Protein AF-0000000084990746 (afdb_homodimer)

Sequence (364 aa):
MSVDIAYVAIGELDKLLAQYEEKLKGIEDTWRAFVDSSQALKGSWDSDIAKAKIRLEQIQAVVAELAREVEVLTAKRELGLISEEDYRKLVEDARSKMAELEERAKALGDRIAQIDARIKYVWARSLTREKLSKVDLVALEKRVEDAYAAGAIDQDAYAKLKSEIAVMKAVWEVLNILEPSPMSVDIAYVAIGELDKLLAQYEEKLKGIEDTWRAFVDSSQALKGSWDSDIAKAKIRLEQIQAVVAELAREVEVLTAKRELGLISEEDYRKLVEDARSKMAELEERAKALGDRIAQIDARIKYVWARSLTREKLSKVDLVALEKRVEDAYAAGAIDQDAYAKLKSEIAVMKAVWEVLNILEPSP

pLDDT: mean 96.07, std 5.94, range [52.72, 98.88]

Nearest PDB structures (foldseek):
  3zx6-assembly1_A  TM=4.385E-01  e=5.095E-01  Archaeoglobus fulgidus DSM 4304
  3ja6-assembly1_I  TM=3.733E-01  e=8.361E-01  Escherichia coli
  3g6b-assembly1_A  TM=4.064E-01  e=1.807E+00  Thermotoga maritima
  3g67-assembly1_B  TM=3.759E-01  e=1.299E+00  Thermotoga maritima
  3g6b-assembly1_B  TM=3.559E-01  e=1.229E+00  Thermotoga maritima

Radius of gyration: 33.42 Å; Cα contacts (8 Å, |Δi|>4): 283; chains: 2; bounding box: 36×122×63 Å

Organism: Thermoproteus tenax (strain ATCC 35583 / DSM 2078 / JCM 9277 / NBRC 100435 / Kra 1) (NCBI:txid768679)

Solvent-accessible surface area (backbone atoms only — not comparable to full-atom values): 19154 Å² total; per-residue (Å²): 129,55,70,60,56,30,54,52,30,48,53,54,42,49,52,53,51,51,52,49,53,53,53,47,49,54,44,50,52,40,44,49,51,33,27,55,52,26,50,52,48,43,56,52,43,71,64,44,49,59,55,49,50,50,33,48,47,48,34,50,49,42,38,53,49,40,53,49,48,42,52,51,48,52,53,32,42,77,70,66,72,43,52,72,69,56,44,52,53,54,43,52,51,40,51,53,51,34,53,53,50,50,52,48,46,51,53,51,51,51,49,51,53,51,51,51,53,53,44,49,45,48,32,61,70,39,65,42,66,79,62,52,71,74,49,60,63,70,62,51,52,50,50,52,52,50,33,43,76,70,62,75,42,53,71,66,57,46,53,51,52,51,50,52,50,52,44,52,51,35,48,48,52,37,47,45,70,73,52,61,77,132,128,54,71,60,58,30,53,51,30,48,52,53,42,51,50,53,51,52,52,50,51,52,54,46,49,56,45,50,51,41,44,51,51,36,27,53,51,26,49,52,50,44,56,53,43,70,63,44,50,59,56,48,50,50,33,48,47,49,35,51,48,42,38,53,50,40,53,49,50,42,52,50,48,52,52,32,42,76,70,66,74,43,54,73,68,57,44,52,53,53,42,52,53,40,50,52,49,34,54,53,49,50,52,49,45,49,53,52,50,50,50,50,52,51,52,50,53,53,44,51,46,46,31,63,70,38,65,44,66,79,62,53,72,74,47,61,64,71,60,51,51,51,50,52,52,50,33,42,75,70,62,74,41,54,73,67,58,46,55,52,51,52,50,53,49,50,45,53,52,36,48,48,52,36,48,46,69,72,53,62,76,132

Secondary structure (DSSP, 8-state):
--HHHHHHHHHHHHHHHHHHHHHHHHHHHHHHHHHHHHHHHHHHHHHHHHHHHHHHHHHHHHHHHHHHHHHHHHHHHHTT-S-HHHHHHHHHHHHHHHHHHHHHHHHHHHHHHHHHHHHHHHHHHH--HHHHTTS-HHHHHHHHHHHHHTTSS-HHHHHHHHHHHHHHHHHHHHHHHHS---/--HHHHHHHHHHHHHHHHHHHHHHHHHHHHHHHHHHHHHHHHHHHHHHHHHHHHHHHHHHHHHHHHHHHHHHHHHHHHTT-S-HHHHHHHHHHHHHHHHHHHHHHHHHHHHHHHHHHHHHHHHHHT--HHHHTTS-HHHHHHHHHHHHHTTSS-HHHHHHHHHHHHHHHHHHHHHHHHS---

Structure (mmCIF, N/CA/C/O backbone):
data_AF-0000000084990746-model_v1
#
loop_
_entity.id
_entity.type
_entity.pdbx_description
1 polymer 'Unc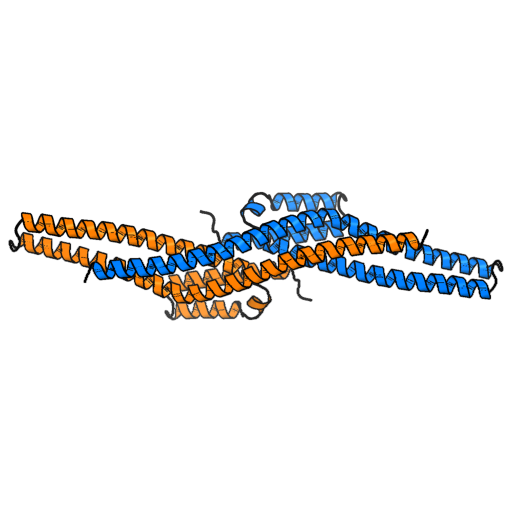haracterized protein'
#
loop_
_atom_site.group_PDB
_atom_site.id
_atom_site.type_symbol
_atom_site.label_atom_id
_atom_site.label_alt_id
_atom_site.label_comp_id
_atom_site.label_asym_id
_atom_site.label_entity_id
_atom_site.label_seq_id
_atom_site.pdbx_PDB_ins_code
_atom_site.Cartn_x
_atom_site.Cartn_y
_atom_site.Cartn_z
_atom_site.occupancy
_atom_site.B_iso_or_equiv
_atom_site.auth_seq_id
_atom_site.auth_comp_id
_atom_site.auth_asym_id
_atom_site.auth_atom_id
_atom_site.pdbx_PDB_model_num
ATOM 1 N N . MET A 1 1 ? 5.512 45.969 14.531 1 57.72 1 MET A N 1
ATOM 2 C CA . MET A 1 1 ? 5.906 44.812 13.719 1 57.72 1 MET A CA 1
ATOM 3 C C . MET A 1 1 ? 4.832 44.469 12.688 1 57.72 1 MET A C 1
ATOM 5 O O . MET A 1 1 ? 3.652 44.375 13.023 1 57.72 1 MET A O 1
ATOM 9 N N . SER A 1 2 ? 5.125 44.656 11.391 1 79.62 2 SER A N 1
ATOM 10 C CA . SER A 1 2 ? 4.281 45.188 10.336 1 79.62 2 SER A CA 1
ATOM 11 C C . SER A 1 2 ? 3.414 44.094 9.711 1 79.62 2 SER A C 1
ATOM 13 O O . SER A 1 2 ? 3.785 42.906 9.711 1 79.62 2 SER A O 1
ATOM 15 N N . VAL A 1 3 ? 2.18 44.344 9.898 1 90.5 3 VAL A N 1
ATOM 16 C CA . VAL A 1 3 ? 1.161 43.594 9.172 1 90.5 3 VAL A CA 1
ATOM 17 C C . VAL A 1 3 ? 1.725 43.125 7.832 1 90.5 3 VAL A C 1
ATOM 19 O O . VAL A 1 3 ? 1.346 42.062 7.336 1 90.5 3 VAL A O 1
ATOM 22 N N . ASP A 1 4 ? 2.746 43.812 7.562 1 92.56 4 ASP A N 1
ATOM 23 C CA . ASP A 1 4 ? 3.408 43.438 6.312 1 92.56 4 ASP A CA 1
ATOM 24 C C . ASP A 1 4 ? 4.152 42.094 6.457 1 92.56 4 ASP A C 1
ATOM 26 O O . ASP A 1 4 ? 4.195 41.312 5.523 1 92.56 4 ASP A O 1
ATOM 30 N N . ILE A 1 5 ? 4.688 41.906 7.605 1 93.38 5 ILE A N 1
ATOM 31 C CA . ILE A 1 5 ? 5.398 40.656 7.883 1 93.38 5 ILE A CA 1
ATOM 32 C C . ILE A 1 5 ? 4.43 39.469 7.805 1 93.38 5 ILE A C 1
ATOM 34 O O . ILE A 1 5 ? 4.762 38.406 7.262 1 93.38 5 ILE A O 1
ATOM 38 N N . ALA A 1 6 ? 3.234 39.594 8.289 1 96.44 6 ALA A N 1
ATOM 39 C CA . ALA A 1 6 ? 2.221 38.562 8.266 1 96.44 6 ALA A CA 1
ATOM 40 C C . ALA A 1 6 ? 1.802 38.219 6.84 1 96.44 6 ALA A C 1
ATOM 42 O O . ALA A 1 6 ? 1.67 37.062 6.477 1 96.44 6 ALA A O 1
ATOM 43 N N . TYR A 1 7 ? 1.667 39.25 6.043 1 96.38 7 TYR A N 1
ATOM 44 C CA . TYR A 1 7 ? 1.226 39.031 4.672 1 96.38 7 TYR A CA 1
ATOM 45 C C . TYR A 1 7 ? 2.305 38.312 3.865 1 96.38 7 TYR A C 1
ATOM 47 O O . TYR A 1 7 ? 2 37.469 3.021 1 96.38 7 TYR A O 1
ATOM 55 N N . VAL A 1 8 ? 3.529 38.625 4.141 1 96.12 8 VAL A N 1
ATOM 56 C CA . VAL A 1 8 ? 4.637 37.938 3.488 1 96.12 8 VAL A CA 1
ATOM 57 C C . VAL A 1 8 ? 4.66 36.469 3.92 1 96.12 8 VAL A C 1
ATOM 59 O O . VAL A 1 8 ? 4.781 35.562 3.086 1 96.12 8 VAL A O 1
ATOM 62 N N . ALA A 1 9 ? 4.473 36.219 5.176 1 97.75 9 ALA A N 1
ATOM 63 C CA . ALA A 1 9 ? 4.449 34.844 5.711 1 97.75 9 ALA A CA 1
ATOM 64 C C . ALA A 1 9 ? 3.299 34.062 5.109 1 97.75 9 ALA A C 1
ATOM 66 O O . ALA A 1 9 ? 3.471 32.875 4.746 1 97.75 9 ALA A O 1
ATOM 67 N N . ILE A 1 10 ? 2.189 34.688 4.945 1 98 10 ILE A N 1
ATOM 68 C CA . ILE A 1 10 ? 1.019 34.062 4.363 1 98 10 ILE A CA 1
ATOM 69 C C . ILE A 1 10 ? 1.315 33.656 2.922 1 98 10 ILE A C 1
ATOM 71 O O . ILE A 1 10 ? 1.04 32.5 2.518 1 98 10 ILE A O 1
ATOM 75 N N . GLY A 1 11 ? 1.842 34.594 2.219 1 97.88 11 GLY A N 1
ATOM 76 C CA . GLY A 1 11 ? 2.162 34.312 0.829 1 97.88 11 GLY A CA 1
ATOM 77 C C . GLY A 1 11 ? 3.156 33.188 0.667 1 97.88 11 GLY A C 1
ATOM 78 O O . GLY A 1 11 ? 2.969 32.281 -0.173 1 97.88 11 GLY A O 1
ATOM 79 N N . GLU A 1 12 ? 4.188 33.156 1.455 1 97.94 12 GLU A N 1
ATOM 80 C CA . GLU A 1 12 ? 5.211 32.094 1.396 1 97.94 12 GLU A CA 1
ATOM 81 C C . GLU A 1 12 ? 4.645 30.75 1.804 1 97.94 12 GLU A C 1
ATOM 83 O O . GLU A 1 12 ? 4.941 29.734 1.17 1 97.94 12 GLU A O 1
ATOM 88 N N . LEU A 1 13 ? 3.857 30.781 2.826 1 98.5 13 LEU A N 1
ATOM 89 C CA . LEU A 1 13 ? 3.262 29.547 3.299 1 98.5 13 LEU A CA 1
ATOM 90 C C . LEU A 1 13 ? 2.268 29 2.281 1 98.5 13 LEU A C 1
ATOM 92 O O . LEU A 1 13 ? 2.262 27.797 1.998 1 98.5 13 LEU A O 1
ATOM 96 N N . ASP A 1 14 ? 1.473 29.891 1.732 1 98.12 14 ASP A N 1
ATOM 97 C CA . ASP A 1 14 ? 0.52 29.469 0.706 1 98.12 14 ASP A CA 1
ATOM 98 C C . ASP A 1 14 ? 1.232 28.828 -0.48 1 98.12 14 ASP A C 1
ATOM 100 O O . ASP A 1 14 ? 0.794 27.797 -0.988 1 98.12 14 ASP A O 1
ATOM 104 N N . LYS A 1 15 ? 2.27 29.453 -0.849 1 98.06 15 LYS A N 1
ATOM 105 C CA . LYS A 1 15 ? 3.031 28.938 -1.981 1 98.06 15 LYS A CA 1
ATOM 106 C C . LYS A 1 15 ? 3.629 27.562 -1.665 1 98.06 15 LYS A C 1
ATOM 108 O O . LYS A 1 15 ? 3.555 26.641 -2.482 1 98.06 15 LYS A O 1
ATOM 113 N N . LEU A 1 16 ? 4.172 27.438 -0.521 1 98.44 16 LEU A N 1
ATOM 114 C CA . LEU A 1 16 ? 4.762 26.188 -0.094 1 98.44 16 LEU A CA 1
ATOM 115 C C . LEU A 1 16 ? 3.713 25.078 -0.057 1 98.44 16 LEU A C 1
ATOM 117 O O . LEU A 1 16 ? 3.922 24 -0.611 1 98.44 16 LEU A O 1
ATOM 121 N N . LEU A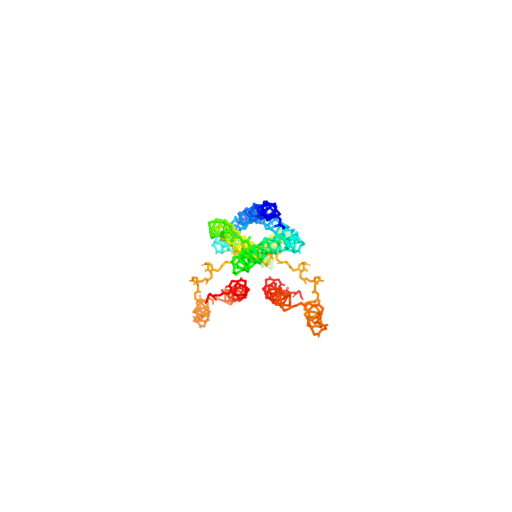 1 17 ? 2.582 25.344 0.536 1 98.81 17 LEU A N 1
ATOM 122 C CA . LEU A 1 17 ? 1.529 24.344 0.689 1 98.81 17 LEU A CA 1
ATOM 123 C C . LEU A 1 17 ? 0.927 23.984 -0.663 1 98.81 17 LEU A C 1
ATOM 125 O O . LEU A 1 17 ? 0.601 22.828 -0.908 1 98.81 17 LEU A O 1
ATOM 129 N N . ALA A 1 18 ? 0.814 25.031 -1.506 1 98.56 18 ALA A N 1
ATOM 130 C CA . ALA A 1 18 ? 0.282 24.781 -2.842 1 98.56 18 ALA A CA 1
ATOM 131 C C . ALA A 1 18 ? 1.181 23.812 -3.613 1 98.56 18 ALA A C 1
ATOM 133 O O . ALA A 1 18 ? 0.692 22.953 -4.355 1 98.56 18 ALA A O 1
ATOM 134 N N . GLN A 1 19 ? 2.455 23.922 -3.426 1 98.44 19 GLN A N 1
ATOM 135 C CA . GLN A 1 19 ? 3.414 23.031 -4.078 1 98.44 19 GLN A CA 1
ATOM 136 C C . GLN A 1 19 ? 3.246 21.594 -3.594 1 98.44 19 GLN A C 1
ATOM 138 O O . GLN A 1 19 ? 3.254 20.672 -4.398 1 98.44 19 GLN A O 1
ATOM 143 N N . TYR A 1 20 ? 3.061 21.438 -2.354 1 98.75 20 TYR A N 1
ATOM 144 C CA . TYR A 1 20 ? 2.889 20.094 -1.807 1 98.75 20 TYR A CA 1
ATOM 145 C C . TYR A 1 20 ? 1.543 19.516 -2.217 1 98.75 20 TYR A C 1
ATOM 147 O O . TYR A 1 20 ? 1.437 18.312 -2.486 1 98.75 20 TYR A O 1
ATOM 155 N N . GLU A 1 21 ? 0.526 20.328 -2.266 1 98.75 21 GLU A N 1
ATOM 156 C CA . GLU A 1 21 ? -0.783 19.859 -2.705 1 98.75 21 GLU A CA 1
ATOM 157 C C . GLU A 1 21 ? -0.737 19.375 -4.152 1 98.75 21 GLU A C 1
ATOM 159 O O . GLU A 1 21 ? -1.365 18.359 -4.496 1 98.75 21 GLU A O 1
ATOM 164 N N . GLU A 1 22 ? 0.039 20.078 -4.93 1 98.5 22 GLU A N 1
ATOM 165 C CA . GLU A 1 22 ? 0.175 19.688 -6.328 1 98.5 22 GLU A CA 1
ATOM 166 C C . GLU A 1 22 ? 0.913 18.359 -6.457 1 98.5 22 GLU A C 1
ATOM 168 O O . GLU A 1 22 ? 0.475 17.469 -7.191 1 98.5 22 GLU A O 1
ATOM 173 N N . LYS A 1 23 ? 1.998 18.203 -5.77 1 98.56 23 LYS A N 1
ATOM 174 C CA . LYS A 1 23 ? 2.748 16.953 -5.785 1 98.56 23 LYS A CA 1
ATOM 175 C C . LYS A 1 23 ? 1.906 15.797 -5.246 1 98.56 23 LYS A C 1
ATOM 177 O O . LYS A 1 23 ? 1.899 14.703 -5.82 1 98.56 23 LYS A O 1
ATOM 182 N N . LEU A 1 24 ? 1.153 16.062 -4.148 1 98.75 24 LEU A N 1
ATOM 183 C CA . LEU A 1 24 ? 0.286 15.07 -3.537 1 98.75 24 LEU A CA 1
ATOM 184 C C . LEU A 1 24 ? -0.793 14.609 -4.516 1 98.75 24 LEU A C 1
ATOM 186 O O . LEU A 1 24 ? -1.119 13.422 -4.578 1 98.75 24 LEU A O 1
ATOM 190 N N . LYS A 1 25 ? -1.294 15.609 -5.184 1 98.56 25 LYS A N 1
ATOM 191 C CA . LYS A 1 25 ? -2.316 15.273 -6.168 1 98.56 25 LYS A CA 1
ATOM 192 C C . LYS A 1 25 ? -1.789 14.258 -7.18 1 98.56 25 LYS A C 1
ATOM 194 O O . LYS A 1 25 ? -2.461 13.266 -7.484 1 98.56 25 LYS A O 1
ATOM 199 N N . GLY A 1 26 ? -0.581 14.477 -7.703 1 98.62 26 GLY A N 1
ATOM 200 C CA . GLY A 1 26 ? 0.027 13.539 -8.633 1 98.62 26 GLY A CA 1
ATOM 201 C C . GLY A 1 26 ? 0.256 12.164 -8.039 1 98.62 26 GLY A C 1
ATOM 202 O O . GLY A 1 26 ? -0.026 11.148 -8.68 1 98.62 26 GLY A O 1
ATOM 203 N N . ILE A 1 27 ? 0.699 12.125 -6.84 1 98.88 27 ILE A N 1
ATOM 204 C CA . ILE A 1 27 ? 0.979 10.867 -6.152 1 98.88 27 ILE A CA 1
ATOM 205 C C . ILE A 1 27 ? -0.328 10.125 -5.895 1 98.88 27 ILE A C 1
ATOM 207 O O . ILE A 1 27 ? -0.407 8.906 -6.098 1 98.88 27 ILE A O 1
ATOM 211 N N . GLU A 1 28 ? -1.335 10.836 -5.484 1 98.75 28 GLU A N 1
ATOM 212 C CA . GLU A 1 28 ? -2.633 10.234 -5.188 1 98.75 28 GLU A CA 1
ATOM 213 C C . GLU A 1 28 ? -3.312 9.734 -6.457 1 98.75 28 GLU A C 1
ATOM 215 O O . GLU A 1 28 ? -4.031 8.734 -6.426 1 98.75 28 GLU A O 1
ATOM 220 N N . ASP A 1 29 ? -3.078 10.453 -7.582 1 98.62 29 ASP A N 1
ATOM 221 C CA . ASP A 1 29 ? -3.57 9.961 -8.867 1 98.62 29 ASP A CA 1
ATOM 222 C C . ASP A 1 29 ? -2.896 8.641 -9.242 1 98.62 29 ASP A C 1
ATOM 224 O O . ASP A 1 29 ? -3.557 7.711 -9.703 1 98.62 29 ASP A O 1
ATOM 228 N N . THR A 1 30 ? -1.604 8.57 -9.055 1 98.81 30 THR A N 1
ATOM 229 C CA . THR A 1 30 ? -0.858 7.34 -9.297 1 98.81 30 THR A CA 1
ATOM 230 C C . THR A 1 30 ? -1.347 6.219 -8.383 1 98.81 30 THR A C 1
ATOM 232 O O . THR A 1 30 ? -1.517 5.078 -8.828 1 98.81 30 THR A O 1
ATOM 235 N N . TRP A 1 31 ? -1.611 6.59 -7.141 1 98.75 31 TRP A N 1
ATOM 236 C CA . TRP A 1 31 ? -2.139 5.648 -6.164 1 98.75 31 TRP A CA 1
ATOM 237 C C . TRP A 1 31 ? -3.488 5.098 -6.609 1 98.75 31 TRP A C 1
ATOM 239 O O . TRP A 1 31 ? -3.705 3.883 -6.598 1 98.75 31 TRP A O 1
ATOM 249 N N . ARG A 1 32 ? -4.328 5.984 -7.094 1 98.5 32 ARG A N 1
ATOM 250 C CA . ARG A 1 32 ? -5.656 5.566 -7.531 1 98.5 32 ARG A CA 1
ATOM 251 C C . ARG A 1 32 ? -5.566 4.625 -8.727 1 98.5 32 ARG A C 1
ATOM 253 O O . ARG A 1 32 ? -6.266 3.609 -8.773 1 98.5 32 ARG A O 1
ATOM 260 N N . ALA A 1 33 ? -4.695 4.945 -9.57 1 98.69 33 ALA A N 1
ATOM 261 C CA . ALA A 1 33 ? -4.496 4.09 -10.734 1 98.69 33 ALA A CA 1
ATOM 262 C C . ALA A 1 33 ? -3.979 2.713 -10.328 1 98.69 33 ALA A C 1
ATOM 264 O O . ALA A 1 33 ? -4.43 1.693 -10.852 1 98.69 33 ALA A O 1
ATOM 265 N N . PHE A 1 34 ? -3.016 2.672 -9.445 1 98.88 34 PHE A N 1
ATOM 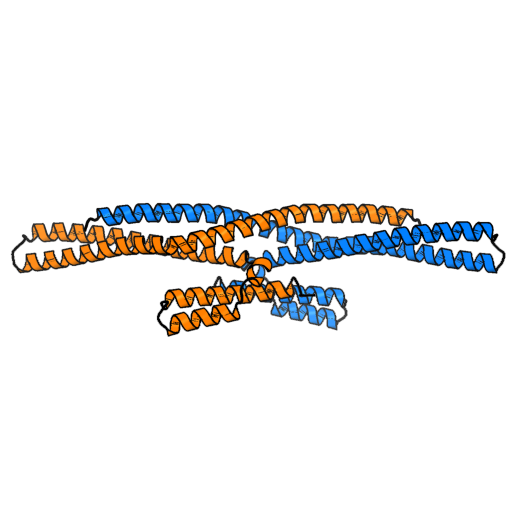266 C CA . PHE A 1 34 ? -2.469 1.422 -8.93 1 98.88 34 PHE A CA 1
ATOM 267 C C . PHE A 1 34 ? -3.562 0.578 -8.289 1 98.88 34 PHE A C 1
ATOM 269 O O . PHE A 1 34 ? -3.682 -0.615 -8.57 1 98.88 34 PHE A O 1
ATOM 276 N N . VAL A 1 35 ? -4.352 1.237 -7.41 1 98.75 35 VAL A N 1
ATOM 277 C CA . VAL A 1 35 ? -5.406 0.544 -6.676 1 98.75 35 VAL A CA 1
ATOM 278 C C . VAL A 1 35 ? -6.402 -0.065 -7.656 1 98.75 35 VAL A C 1
ATOM 280 O O . VAL A 1 35 ? -6.699 -1.261 -7.586 1 98.75 35 VAL A O 1
ATOM 283 N N . ASP A 1 36 ? -6.859 0.731 -8.609 1 98.31 36 ASP A N 1
ATOM 284 C CA . ASP A 1 36 ? -7.879 0.286 -9.555 1 98.31 36 ASP A CA 1
ATOM 285 C C . ASP A 1 36 ? -7.367 -0.87 -10.414 1 98.31 36 ASP A C 1
ATOM 287 O O . ASP A 1 36 ? -8.055 -1.878 -10.578 1 98.31 36 ASP A O 1
ATOM 291 N N . SER A 1 37 ? -6.129 -0.715 -10.906 1 98.81 37 SER A N 1
ATOM 292 C CA . SER A 1 37 ? -5.562 -1.734 -11.781 1 98.81 37 SER A CA 1
ATOM 293 C C . SER A 1 37 ? -5.281 -3.025 -11.023 1 98.81 37 SER A C 1
ATOM 295 O O . SER A 1 37 ? -5.5 -4.121 -11.547 1 98.81 37 SER A O 1
ATOM 297 N N . SER A 1 38 ? -4.816 -2.918 -9.805 1 98.81 38 SER A N 1
ATOM 298 C CA . SER A 1 38 ? -4.484 -4.09 -9 1 98.81 38 SER A CA 1
ATOM 299 C C . SER A 1 38 ? -5.738 -4.879 -8.633 1 98.81 38 SER A C 1
ATOM 301 O O . SER A 1 38 ? -5.75 -6.109 -8.719 1 98.81 38 SER A O 1
ATOM 303 N N . GLN A 1 39 ? -6.758 -4.109 -8.297 1 98 39 GLN A N 1
ATOM 304 C CA . GLN A 1 39 ? -8.008 -4.766 -7.93 1 98 39 GLN A CA 1
ATOM 305 C C . GLN A 1 39 ? -8.641 -5.461 -9.133 1 98 39 GLN A C 1
ATOM 307 O O . GLN A 1 39 ? -9.125 -6.586 -9.023 1 98 39 GLN A O 1
ATOM 312 N N . ALA A 1 40 ? -8.594 -4.793 -10.242 1 98.06 40 ALA A N 1
ATOM 313 C CA . ALA A 1 40 ? -9.125 -5.391 -11.461 1 98.06 40 ALA A CA 1
ATOM 314 C C . ALA A 1 40 ? -8.344 -6.641 -11.852 1 98.06 40 ALA A C 1
ATOM 316 O O . ALA A 1 40 ? -8.93 -7.652 -12.234 1 98.06 40 ALA A O 1
ATOM 317 N N . LEU A 1 41 ? -6.984 -6.555 -11.734 1 98.69 41 LEU A N 1
ATOM 318 C CA . LEU A 1 41 ? -6.133 -7.684 -12.086 1 98.69 41 LEU A CA 1
ATOM 319 C C . LEU A 1 41 ? -6.43 -8.883 -11.188 1 98.69 41 LEU A C 1
ATOM 321 O O . LEU A 1 41 ? -6.523 -10.016 -11.672 1 98.69 41 LEU A O 1
ATOM 325 N N . LYS A 1 42 ? -6.566 -8.641 -9.898 1 98.38 42 LYS A N 1
ATOM 326 C CA . LYS A 1 42 ? -6.867 -9.711 -8.961 1 98.38 42 LYS A CA 1
ATOM 327 C C . LYS A 1 42 ? -8.195 -10.383 -9.297 1 98.38 42 LYS A C 1
ATOM 329 O O . LYS A 1 42 ? -8.312 -11.602 -9.242 1 98.38 42 LYS A O 1
ATOM 334 N N . GLY A 1 43 ? -9.172 -9.578 -9.609 1 97.12 43 GLY A N 1
ATOM 335 C CA . GLY A 1 43 ? -10.461 -10.125 -10 1 97.12 43 GLY A CA 1
ATOM 336 C C . GLY A 1 43 ? -10.383 -11.023 -11.227 1 97.12 43 GLY A C 1
ATOM 337 O O . GLY A 1 43 ? -10.938 -12.125 -11.234 1 97.12 43 GLY A O 1
ATOM 338 N N . SER A 1 44 ? -9.68 -10.586 -12.25 1 98.25 44 SER A N 1
ATOM 339 C CA . SER A 1 44 ? -9.5 -11.383 -13.461 1 98.25 44 SER A CA 1
ATOM 340 C C . SER A 1 44 ? -8.719 -12.656 -13.172 1 98.25 44 SER A C 1
ATOM 342 O O . SER A 1 44 ? -9.062 -13.727 -13.688 1 98.25 44 SER A O 1
ATOM 344 N N . TRP A 1 45 ? -7.707 -12.539 -12.367 1 98.31 45 TRP A N 1
ATOM 345 C CA . TRP A 1 45 ? -6.852 -13.688 -12.062 1 98.31 45 TRP A CA 1
ATOM 346 C C . TRP A 1 45 ? -7.617 -14.75 -11.281 1 98.31 45 TRP A C 1
ATOM 348 O O . TRP A 1 45 ? -7.477 -15.945 -11.555 1 98.31 45 TRP A O 1
ATOM 358 N N . ASP A 1 46 ? -8.477 -14.328 -10.328 1 95.06 46 ASP A N 1
ATOM 359 C CA . ASP A 1 46 ? -9.258 -15.273 -9.539 1 95.06 46 ASP A CA 1
ATOM 360 C C . ASP A 1 46 ? -10.164 -16.109 -10.438 1 95.06 46 ASP A C 1
ATOM 362 O O . ASP A 1 46 ? -10.445 -17.281 -10.125 1 95.06 46 ASP A O 1
ATOM 366 N N . SER A 1 47 ? -10.516 -15.531 -11.562 1 94.62 47 SER A N 1
ATOM 367 C CA . SER A 1 47 ? -11.367 -16.25 -12.508 1 94.62 47 SER A CA 1
ATOM 368 C C . SER A 1 47 ? -10.539 -17.141 -13.43 1 94.62 47 SER A C 1
ATOM 370 O O . SER A 1 47 ? -10.945 -18.266 -13.75 1 94.62 47 SER A O 1
ATOM 372 N N . ASP A 1 48 ? -9.367 -16.703 -13.758 1 97.69 48 ASP A N 1
ATOM 373 C CA . ASP A 1 48 ? -8.609 -17.359 -14.828 1 97.69 48 ASP A CA 1
ATOM 374 C C . ASP A 1 48 ? -7.637 -18.391 -14.258 1 97.69 48 ASP A C 1
ATOM 376 O O . ASP A 1 48 ? -7.133 -19.234 -14.992 1 97.69 48 ASP A O 1
ATOM 380 N N . ILE A 1 49 ? -7.379 -18.297 -12.938 1 96.5 49 ILE A N 1
ATOM 381 C CA . ILE A 1 49 ? -6.355 -19.172 -12.391 1 96.5 49 ILE A CA 1
ATOM 382 C C . ILE A 1 49 ? -6.824 -20.625 -12.492 1 96.5 49 ILE A C 1
ATOM 384 O O . ILE A 1 49 ? -6.012 -21.531 -12.703 1 96.5 49 ILE A O 1
ATOM 388 N N . ALA A 1 50 ? -8.125 -20.859 -12.406 1 93.56 50 ALA A N 1
ATOM 389 C CA . ALA A 1 50 ? -8.656 -22.219 -12.57 1 93.56 50 ALA A CA 1
ATOM 390 C C . ALA A 1 50 ? -8.398 -22.734 -13.984 1 93.56 50 ALA A C 1
ATOM 392 O O . ALA A 1 50 ? -8.016 -23.891 -14.172 1 93.56 50 ALA A O 1
ATOM 393 N N . LYS A 1 51 ? -8.609 -21.844 -14.945 1 96.56 51 LYS A N 1
ATOM 394 C CA . LYS A 1 51 ? -8.336 -22.203 -16.328 1 96.56 51 LYS A CA 1
ATOM 395 C C . LYS A 1 51 ? -6.859 -22.547 -16.531 1 96.56 51 LYS A C 1
ATOM 397 O O . LYS A 1 51 ? -6.523 -23.5 -17.219 1 96.56 51 LYS A O 1
ATOM 402 N N . ALA A 1 52 ? -6.023 -21.766 -15.969 1 98.25 52 ALA A N 1
ATOM 403 C CA . ALA A 1 52 ? -4.586 -22.016 -16.062 1 98.25 52 ALA A CA 1
ATOM 404 C C . ALA A 1 52 ? -4.223 -23.375 -15.477 1 98.25 52 ALA A C 1
ATOM 406 O O . ALA A 1 52 ? -3.463 -24.125 -16.078 1 98.25 52 ALA A O 1
ATOM 407 N N . LYS A 1 53 ? -4.848 -23.688 -14.375 1 96.56 53 LYS A N 1
ATOM 408 C CA . LYS A 1 53 ? -4.555 -24.953 -13.711 1 96.56 53 LYS A CA 1
ATOM 409 C C . LYS A 1 53 ? -5.059 -26.125 -14.531 1 96.56 53 LYS A C 1
ATOM 411 O O . LYS A 1 53 ? -4.41 -27.172 -14.586 1 96.56 53 LYS A O 1
ATOM 416 N N . ILE A 1 54 ? -6.172 -25.953 -15.18 1 97.19 54 ILE A N 1
ATOM 417 C CA . ILE A 1 54 ? -6.738 -26.984 -16.031 1 97.19 54 ILE A CA 1
ATOM 418 C C . ILE A 1 54 ? -5.801 -27.266 -17.203 1 97.19 54 ILE A C 1
ATOM 420 O O . ILE A 1 54 ? -5.547 -28.422 -17.547 1 97.19 54 ILE A O 1
ATOM 424 N N . ARG A 1 55 ? -5.285 -26.219 -17.797 1 98.06 55 ARG A N 1
ATOM 425 C CA . ARG A 1 55 ? -4.348 -26.406 -18.891 1 98.06 55 ARG A CA 1
ATOM 426 C C . ARG A 1 55 ? -3.088 -27.125 -18.438 1 98.06 55 ARG A C 1
ATOM 428 O O . ARG A 1 55 ? -2.561 -27.984 -19.141 1 98.06 55 ARG A O 1
ATOM 435 N N . LEU A 1 56 ? -2.635 -26.781 -17.281 1 98.19 56 LEU A N 1
ATOM 436 C CA . LEU A 1 56 ? -1.465 -27.453 -16.734 1 98.19 56 LEU A CA 1
ATOM 437 C C . LEU A 1 56 ? -1.749 -28.938 -16.516 1 98.19 56 LEU A C 1
ATOM 439 O O . LEU A 1 56 ? -0.925 -29.781 -16.844 1 98.19 56 LEU A O 1
ATOM 443 N N . GLU A 1 57 ? -2.914 -29.234 -16.016 1 97.19 57 GLU A N 1
ATOM 444 C CA . GLU A 1 57 ? -3.318 -30.609 -15.773 1 97.19 57 GLU A CA 1
ATOM 445 C C . GLU A 1 57 ? -3.43 -31.391 -17.078 1 97.19 57 GLU A C 1
ATOM 447 O O . GLU A 1 57 ? -3.123 -32.594 -17.125 1 97.19 57 GLU A O 1
ATOM 452 N N . GLN A 1 58 ? -3.883 -30.734 -18.125 1 97.88 58 GLN A N 1
ATOM 453 C CA . GLN A 1 58 ? -3.971 -31.375 -19.438 1 97.88 58 GLN A CA 1
ATOM 454 C C . GLN A 1 58 ? -2.594 -31.812 -19.922 1 97.88 58 GLN A C 1
ATOM 456 O O . GLN A 1 58 ? -2.441 -32.906 -20.484 1 97.88 58 GLN A O 1
ATOM 461 N N . ILE A 1 59 ? -1.617 -30.953 -19.672 1 98.31 59 ILE A N 1
ATOM 462 C CA . ILE A 1 59 ? -0.255 -31.297 -20.078 1 98.31 59 ILE A CA 1
ATOM 463 C C . ILE A 1 59 ? 0.232 -32.5 -19.297 1 98.31 59 ILE A C 1
ATOM 465 O O . ILE A 1 59 ? 0.771 -33.438 -19.875 1 98.31 59 ILE A O 1
ATOM 469 N N . GLN A 1 60 ? -0.042 -32.5 -18.047 1 97.81 60 GLN A N 1
ATOM 470 C CA . GLN A 1 60 ? 0.387 -33.594 -17.172 1 97.81 60 GLN A CA 1
ATOM 471 C C . GLN A 1 60 ? -0.328 -34.906 -17.531 1 97.81 60 GLN A C 1
ATOM 473 O O . GLN A 1 60 ? 0.248 -36 -17.406 1 97.81 60 GLN A O 1
ATOM 478 N N . ALA A 1 61 ? -1.572 -34.75 -17.938 1 97.81 61 ALA A N 1
ATOM 479 C CA . ALA A 1 61 ? -2.346 -35.938 -18.328 1 97.81 61 ALA A CA 1
ATOM 480 C C . ALA A 1 61 ? -1.735 -36.594 -19.562 1 97.81 61 ALA A C 1
ATOM 482 O O . ALA A 1 61 ? -1.746 -37.844 -19.672 1 97.81 61 ALA A O 1
ATOM 483 N N . VAL A 1 62 ? -1.244 -35.812 -20.469 1 97.94 62 VAL A N 1
ATOM 484 C CA . VAL A 1 62 ? -0.603 -36.375 -21.641 1 97.94 62 VAL A CA 1
ATOM 485 C C . VAL A 1 62 ? 0.671 -37.094 -21.25 1 97.94 62 VAL A C 1
ATOM 487 O O . VAL A 1 62 ? 0.973 -38.156 -21.781 1 97.94 62 VAL A O 1
ATOM 490 N N . VAL A 1 63 ? 1.404 -36.5 -20.312 1 98.06 63 VAL A N 1
ATOM 491 C CA . VAL A 1 63 ? 2.596 -37.156 -19.797 1 98.06 63 VAL A CA 1
ATOM 492 C C . VAL A 1 63 ? 2.215 -38.531 -19.219 1 98.06 63 VAL A C 1
ATOM 494 O O . VAL A 1 63 ? 2.865 -39.531 -19.5 1 98.06 63 VAL A O 1
ATOM 497 N N . ALA A 1 64 ? 1.155 -38.562 -18.453 1 97.5 64 ALA A N 1
ATOM 498 C CA . ALA A 1 64 ? 0.688 -39.812 -17.844 1 97.5 64 ALA A CA 1
ATOM 499 C C . ALA A 1 64 ? 0.269 -40.812 -18.922 1 97.5 64 ALA A C 1
ATOM 501 O O . ALA A 1 64 ? 0.504 -42 -18.766 1 97.5 64 ALA A O 1
ATOM 502 N N . GLU A 1 65 ? -0.384 -40.344 -19.984 1 97.19 65 GLU A N 1
ATOM 503 C CA . GLU A 1 65 ? -0.787 -41.219 -21.078 1 97.19 65 GLU A CA 1
ATOM 504 C C . GLU A 1 65 ? 0.427 -41.812 -21.781 1 97.19 65 GLU A C 1
ATOM 506 O O . GLU A 1 65 ? 0.421 -43 -22.125 1 97.19 65 GLU A O 1
ATOM 511 N N . LEU A 1 66 ? 1.419 -41 -21.984 1 97.5 66 LEU A N 1
ATOM 512 C CA . LEU A 1 66 ? 2.646 -41.469 -22.609 1 97.5 66 LEU A CA 1
ATOM 513 C C . LEU A 1 66 ? 3.32 -42.531 -21.734 1 97.5 66 LEU A C 1
ATOM 515 O O . LEU A 1 66 ? 3.869 -43.5 -22.234 1 97.5 66 LEU A O 1
ATOM 519 N N . ALA A 1 67 ? 3.291 -42.312 -20.422 1 97.5 67 ALA A N 1
ATOM 520 C CA . ALA A 1 67 ? 3.834 -43.312 -19.5 1 97.5 67 ALA A CA 1
ATOM 521 C C . ALA A 1 67 ? 3.092 -44.625 -19.609 1 97.5 67 ALA A C 1
ATOM 523 O O . ALA A 1 67 ? 3.711 -45.688 -19.578 1 97.5 67 ALA A O 1
ATOM 524 N N . ARG A 1 68 ? 1.817 -44.562 -19.812 1 97.94 68 ARG A N 1
ATOM 525 C CA . ARG A 1 68 ? 1.017 -45.781 -19.984 1 97.94 68 ARG A CA 1
ATOM 526 C C . ARG A 1 68 ? 1.356 -46.469 -21.312 1 97.94 68 ARG A C 1
ATOM 528 O O . ARG A 1 68 ? 1.383 -47.688 -21.391 1 97.94 68 ARG A O 1
ATOM 535 N N . GLU A 1 69 ? 1.552 -45.625 -22.297 1 96.19 69 GLU A N 1
ATOM 536 C CA . GLU A 1 69 ? 1.954 -46.156 -23.578 1 96.19 69 GLU A CA 1
ATOM 537 C C . GLU A 1 69 ? 3.256 -46.938 -23.469 1 96.19 69 GLU A C 1
ATOM 539 O O . GLU A 1 69 ? 3.4 -48 -24.078 1 96.19 69 GLU A O 1
ATOM 544 N N . VAL A 1 70 ? 4.184 -46.406 -22.672 1 97.25 70 VAL A N 1
ATOM 545 C CA . VAL A 1 70 ? 5.457 -47.094 -22.469 1 97.25 70 VAL A CA 1
ATOM 546 C C . VAL A 1 70 ? 5.215 -48.438 -21.797 1 97.25 70 VAL A C 1
ATOM 548 O O . VAL A 1 70 ? 5.836 -49.438 -22.156 1 97.25 70 VAL A O 1
ATOM 551 N N . GLU A 1 71 ? 4.316 -48.5 -20.859 1 97.62 71 GLU A N 1
ATOM 552 C CA . GLU A 1 71 ? 3.965 -49.75 -20.188 1 97.62 71 GLU A CA 1
ATOM 553 C C . GLU A 1 71 ? 3.373 -50.75 -21.172 1 97.62 71 GLU A C 1
ATOM 555 O O . GLU A 1 71 ? 3.715 -51.938 -21.141 1 97.62 71 GLU A O 1
ATOM 560 N N . VAL A 1 72 ? 2.52 -50.281 -22.016 1 97.44 72 VAL A N 1
ATOM 561 C CA . VAL A 1 72 ? 1.872 -51.125 -23 1 97.44 72 VAL A CA 1
ATOM 562 C C . VAL A 1 72 ? 2.916 -51.688 -23.969 1 97.44 72 VAL A C 1
ATOM 564 O O . VAL A 1 72 ? 2.893 -52.875 -24.312 1 97.44 72 VAL A O 1
ATOM 567 N N . LEU A 1 73 ? 3.854 -50.781 -24.422 1 97.56 73 LEU A N 1
ATOM 568 C CA . LEU A 1 73 ? 4.922 -51.219 -25.328 1 97.56 73 LEU A CA 1
ATOM 569 C C . LEU A 1 73 ? 5.805 -52.25 -24.672 1 97.56 73 LEU A C 1
ATOM 571 O O . LEU A 1 73 ? 6.227 -53.219 -25.328 1 97.56 73 LEU A O 1
ATOM 575 N N . THR A 1 74 ? 6.105 -52.094 -23.406 1 97.56 74 THR A N 1
ATOM 576 C CA . THR A 1 74 ? 6.914 -53.031 -22.656 1 97.56 74 THR A CA 1
ATOM 577 C C . THR A 1 74 ? 6.227 -54.406 -22.594 1 97.56 74 THR A C 1
ATOM 579 O O . THR A 1 74 ? 6.863 -55.438 -22.828 1 97.56 74 THR A O 1
ATOM 582 N N . ALA A 1 75 ? 4.898 -54.375 -22.312 1 97.5 75 ALA A N 1
ATOM 583 C CA . ALA A 1 75 ? 4.125 -55.625 -22.266 1 97.5 75 ALA A CA 1
ATOM 584 C C . ALA A 1 75 ? 4.117 -56.312 -23.641 1 97.5 75 ALA A C 1
ATOM 586 O O . ALA A 1 75 ? 4.254 -57.531 -23.719 1 97.5 75 ALA A O 1
ATOM 587 N N . LYS A 1 76 ? 4.008 -55.562 -24.688 1 97.69 76 LYS A N 1
ATOM 588 C CA . LYS A 1 76 ? 3.986 -56.094 -26.047 1 97.69 76 LYS A CA 1
ATOM 589 C C . LYS A 1 76 ? 5.316 -56.75 -26.406 1 97.69 76 LYS A C 1
ATOM 591 O O . LYS A 1 76 ? 5.348 -57.781 -27.062 1 97.69 76 LYS A O 1
ATOM 596 N N . ARG A 1 77 ? 6.387 -56.094 -26 1 97.25 77 ARG A N 1
ATOM 597 C CA . ARG A 1 77 ? 7.711 -56.656 -26.219 1 97.25 77 ARG A CA 1
ATOM 598 C C . ARG A 1 77 ? 7.852 -58.031 -25.516 1 97.25 77 ARG A C 1
ATOM 600 O O . ARG A 1 77 ? 8.344 -58.969 -26.109 1 97.25 77 ARG A O 1
ATOM 607 N N . GLU A 1 78 ? 7.418 -58.094 -24.25 1 96.81 78 GLU A N 1
ATOM 608 C CA . GLU A 1 78 ? 7.512 -59.312 -23.453 1 96.81 78 GLU A CA 1
ATOM 609 C C . GLU A 1 78 ? 6.691 -60.469 -24.078 1 96.81 78 GLU A C 1
ATOM 611 O O . GLU A 1 78 ? 7.059 -61.625 -23.969 1 96.81 78 GLU A O 1
ATOM 616 N N . LEU A 1 79 ? 5.656 -60.062 -24.75 1 97.44 79 LEU A N 1
ATOM 617 C CA . LEU A 1 79 ? 4.77 -61.062 -25.359 1 97.44 79 LEU A CA 1
ATOM 618 C C . LEU A 1 79 ? 5.227 -61.406 -26.766 1 97.44 79 LEU A C 1
ATOM 620 O O . LEU A 1 79 ? 4.625 -62.25 -27.438 1 97.44 79 LEU A O 1
ATOM 624 N N . GLY A 1 80 ? 6.258 -60.75 -27.25 1 96.25 80 GLY A N 1
ATOM 625 C CA . GLY A 1 80 ? 6.789 -61 -28.594 1 96.25 80 GLY A CA 1
ATOM 626 C C . GLY A 1 80 ? 5.953 -60.406 -29.688 1 96.25 80 GLY A C 1
ATOM 627 O O . GLY A 1 80 ? 6.02 -60.812 -30.844 1 96.25 80 GLY A O 1
ATOM 628 N N . LEU A 1 81 ? 5.215 -59.375 -29.312 1 97.25 81 LEU A N 1
ATOM 629 C CA . LEU A 1 81 ? 4.277 -58.781 -30.25 1 97.25 81 LEU A CA 1
ATOM 630 C C . LEU A 1 81 ? 4.914 -57.594 -30.984 1 97.25 81 LEU A C 1
ATOM 632 O O . LEU A 1 81 ? 4.375 -57.094 -31.984 1 97.25 81 LEU A O 1
ATOM 636 N N . ILE A 1 82 ? 6.012 -57.125 -30.578 1 96.19 82 ILE A N 1
ATOM 637 C CA . ILE A 1 82 ? 6.77 -56.094 -31.25 1 96.19 82 ILE A CA 1
ATOM 638 C C . ILE A 1 82 ? 8.258 -56.438 -31.234 1 96.19 82 ILE A C 1
ATOM 640 O O . ILE A 1 82 ? 8.734 -57.125 -30.328 1 96.19 82 ILE A O 1
ATOM 644 N N . SER A 1 83 ? 8.953 -56.062 -32.312 1 96.94 83 SER A N 1
ATOM 645 C CA . SER A 1 83 ? 10.383 -56.312 -32.375 1 96.94 83 SER A CA 1
ATOM 646 C C . SER A 1 83 ? 11.141 -55.469 -31.359 1 96.94 83 SER A C 1
ATOM 648 O O . SER A 1 83 ? 10.648 -54.406 -30.938 1 96.94 83 SER A O 1
ATOM 650 N N . GLU A 1 84 ? 12.297 -55.969 -30.953 1 96.19 84 GLU A N 1
ATOM 651 C CA . GLU A 1 84 ? 13.164 -55.219 -30.047 1 96.19 84 GLU A CA 1
ATOM 652 C C . GLU A 1 84 ? 13.5 -53.844 -30.641 1 96.19 84 GLU A C 1
ATOM 654 O O . GLU A 1 84 ? 13.555 -52.844 -29.906 1 96.19 84 GLU A O 1
ATOM 659 N N . GLU A 1 85 ? 13.688 -53.812 -31.953 1 96.19 85 GLU A N 1
ATOM 660 C CA . GLU A 1 85 ? 14.039 -52.562 -32.625 1 96.19 85 GLU A CA 1
ATOM 661 C C . GLU A 1 85 ? 12.883 -51.562 -32.562 1 96.19 85 GLU A C 1
ATOM 663 O O . GLU A 1 85 ? 13.078 -50.375 -32.25 1 96.19 85 GLU A O 1
ATOM 668 N N . ASP A 1 86 ? 11.656 -52.031 -32.812 1 96.44 86 ASP A N 1
ATOM 669 C CA . ASP A 1 86 ? 10.477 -51.188 -32.75 1 96.44 86 ASP A CA 1
ATOM 670 C C . ASP A 1 86 ? 10.211 -50.688 -31.344 1 96.44 86 ASP A C 1
ATOM 672 O O . ASP A 1 86 ? 9.875 -49.531 -31.125 1 96.44 86 ASP A O 1
ATOM 676 N N . TYR A 1 87 ? 10.398 -51.562 -30.375 1 97 87 TYR A N 1
ATOM 677 C CA . TYR A 1 87 ? 10.227 -51.219 -28.969 1 97 87 TYR A CA 1
ATOM 678 C C . TYR A 1 87 ? 11.172 -50.094 -28.578 1 97 87 TYR A C 1
ATOM 680 O O . TYR A 1 87 ? 10.742 -49.062 -28.031 1 97 87 TYR A O 1
ATOM 688 N N . ARG A 1 88 ? 12.375 -50.25 -28.891 1 97.69 88 ARG A N 1
ATOM 689 C CA . ARG A 1 88 ? 13.375 -49.281 -28.516 1 97.69 88 ARG A CA 1
ATOM 690 C C . ARG A 1 88 ? 13.055 -47.906 -29.141 1 97.69 88 ARG A C 1
ATOM 692 O O . ARG A 1 88 ? 13.133 -46.875 -28.469 1 97.69 88 ARG A O 1
ATOM 699 N N . LYS A 1 89 ? 12.688 -47.906 -30.344 1 97.44 89 LYS A N 1
ATOM 700 C CA . LYS A 1 89 ? 12.391 -46.688 -31.047 1 97.44 89 LYS A CA 1
ATOM 701 C C . LYS A 1 89 ? 11.164 -45.969 -30.469 1 97.44 89 LYS A C 1
ATOM 703 O O . LYS A 1 89 ? 11.195 -44.781 -30.203 1 97.44 89 LYS A O 1
ATOM 708 N N . LEU A 1 90 ? 10.094 -46.719 -30.219 1 97.12 90 LEU A N 1
ATOM 709 C CA . LEU A 1 90 ? 8.828 -46.156 -29.75 1 97.12 90 LEU A CA 1
ATOM 710 C C . LEU A 1 90 ? 8.953 -45.688 -28.312 1 97.12 90 LEU A C 1
ATOM 712 O O . LEU A 1 90 ? 8.43 -44.625 -27.969 1 97.12 90 LEU A O 1
ATOM 716 N N . VAL A 1 91 ? 9.68 -46.406 -27.531 1 97.19 91 VAL A N 1
ATOM 717 C CA . VAL A 1 91 ? 9.859 -46.031 -26.125 1 97.19 91 VAL A CA 1
ATOM 718 C C . VAL A 1 91 ? 10.742 -44.781 -26.031 1 97.19 91 VAL A C 1
ATOM 720 O O . VAL A 1 91 ? 10.477 -43.875 -25.234 1 97.19 91 VAL A O 1
ATOM 723 N N . GLU A 1 92 ? 11.773 -44.75 -26.844 1 97.38 92 GLU A N 1
ATOM 724 C CA . GLU A 1 92 ? 12.641 -43.594 -26.844 1 97.38 92 GLU A CA 1
ATOM 725 C C . GLU A 1 92 ? 11.867 -42.344 -27.25 1 97.38 92 GLU A C 1
ATOM 727 O O . GLU A 1 92 ? 12.047 -41.25 -26.672 1 97.38 92 GLU A O 1
ATOM 732 N N . ASP A 1 93 ? 11 -42.5 -28.219 1 96.62 93 ASP A N 1
ATOM 733 C CA . ASP A 1 93 ? 10.18 -41.375 -28.672 1 96.62 93 ASP A CA 1
ATOM 734 C C . ASP A 1 93 ? 9.227 -40.906 -27.562 1 96.62 93 ASP A C 1
ATOM 736 O O . ASP A 1 93 ? 9.109 -39.719 -27.281 1 96.62 93 ASP A O 1
ATOM 740 N N . ALA A 1 94 ? 8.602 -41.875 -26.922 1 96.81 94 ALA A N 1
ATOM 741 C CA . ALA A 1 94 ? 7.652 -41.562 -25.859 1 96.81 94 ALA A CA 1
ATOM 742 C C . ALA A 1 94 ? 8.352 -40.906 -24.672 1 96.81 94 ALA A C 1
ATOM 744 O O . ALA A 1 94 ? 7.871 -39.906 -24.125 1 96.81 94 ALA A O 1
ATOM 745 N N . ARG A 1 95 ? 9.492 -41.375 -24.344 1 97.31 95 ARG A N 1
ATOM 746 C CA . ARG A 1 95 ? 10.242 -40.844 -23.203 1 97.31 95 ARG A CA 1
ATOM 747 C C . ARG A 1 95 ? 10.766 -39.438 -23.484 1 97.31 95 ARG A C 1
ATOM 749 O O . ARG A 1 95 ? 10.805 -38.594 -22.594 1 97.31 95 ARG A O 1
ATOM 756 N N . SER A 1 96 ? 11.18 -39.25 -24.703 1 97.62 96 SER A N 1
ATOM 757 C CA . SER A 1 96 ? 11.648 -37.938 -25.094 1 97.62 96 SER A CA 1
ATOM 758 C C . SER A 1 96 ? 10.523 -36.906 -24.984 1 97.62 96 SER A C 1
ATOM 760 O O . SER A 1 96 ? 10.719 -35.812 -24.453 1 97.62 96 SER A O 1
ATOM 762 N N . LYS A 1 97 ? 9.344 -37.25 -25.438 1 97.25 97 LYS A N 1
ATOM 763 C CA . LYS A 1 97 ? 8.188 -36.375 -25.359 1 97.25 97 LYS A CA 1
ATOM 764 C C . LYS A 1 97 ? 7.762 -36.125 -23.922 1 97.25 97 LYS A C 1
ATOM 766 O O . LYS A 1 97 ? 7.434 -35 -23.547 1 97.25 97 LYS A O 1
ATOM 771 N N . MET A 1 98 ? 7.812 -37.188 -23.125 1 98 98 MET A N 1
ATOM 772 C CA . MET A 1 98 ? 7.473 -37.062 -21.719 1 98 98 MET A CA 1
ATOM 773 C C . MET A 1 98 ? 8.398 -36.062 -21.016 1 98 98 MET A C 1
ATOM 775 O O . MET A 1 98 ? 7.934 -35.188 -20.281 1 98 98 MET A O 1
ATOM 779 N N . ALA A 1 99 ? 9.656 -36.188 -21.312 1 97.81 99 ALA A N 1
ATOM 780 C CA . ALA A 1 99 ? 10.648 -35.312 -20.672 1 97.81 99 ALA A CA 1
ATOM 781 C C . ALA A 1 99 ? 10.43 -33.844 -21.062 1 97.81 99 ALA A C 1
ATOM 783 O O . ALA A 1 99 ? 10.508 -32.969 -20.219 1 97.81 99 ALA A O 1
ATOM 784 N N . GLU A 1 100 ? 10.164 -33.688 -22.312 1 97.81 100 GLU A N 1
ATOM 785 C CA . GLU A 1 100 ? 9.914 -32.344 -22.812 1 97.81 100 GLU A CA 1
ATOM 786 C C . GLU A 1 100 ? 8.672 -31.734 -22.156 1 97.81 100 GLU A C 1
ATOM 788 O O . GLU A 1 100 ? 8.695 -30.594 -21.672 1 97.81 100 GLU A O 1
ATOM 793 N N . LEU A 1 101 ? 7.617 -32.5 -22.094 1 98.25 101 LEU A N 1
ATOM 794 C CA . LEU A 1 101 ? 6.352 -32.031 -21.562 1 98.25 101 LEU A CA 1
ATOM 795 C C . LEU A 1 101 ? 6.453 -31.797 -20.047 1 98.25 101 LEU A C 1
ATOM 797 O O . LEU A 1 101 ? 5.875 -30.844 -19.516 1 98.25 101 LEU A O 1
ATOM 801 N N . GLU A 1 102 ? 7.184 -32.625 -19.391 1 98.12 102 GLU A N 1
ATOM 802 C CA . GLU A 1 102 ? 7.391 -32.469 -17.953 1 98.12 102 GLU A CA 1
ATOM 803 C C . GLU A 1 102 ? 8.133 -31.172 -17.656 1 98.12 102 GLU A C 1
ATOM 805 O O . GLU A 1 102 ? 7.785 -30.453 -16.719 1 98.12 102 GLU A O 1
ATOM 810 N N . GLU A 1 103 ? 9.133 -30.969 -18.438 1 98.38 103 GLU A N 1
ATOM 811 C CA . GLU A 1 103 ? 9.906 -29.75 -18.266 1 98.38 103 GLU A CA 1
ATOM 812 C C . GLU A 1 103 ? 9.047 -28.516 -18.5 1 98.38 103 GLU A C 1
ATOM 814 O O . GLU A 1 103 ? 9.094 -27.547 -17.734 1 98.38 103 GLU A O 1
ATOM 819 N N . ARG A 1 104 ? 8.242 -28.578 -19.516 1 98.25 104 ARG A N 1
ATOM 820 C CA . ARG A 1 104 ? 7.371 -27.453 -19.844 1 98.25 104 ARG A CA 1
ATOM 821 C C . ARG A 1 104 ? 6.309 -27.25 -18.766 1 98.25 104 ARG A C 1
ATOM 823 O O . ARG A 1 104 ? 6.004 -26.125 -18.375 1 98.25 104 AR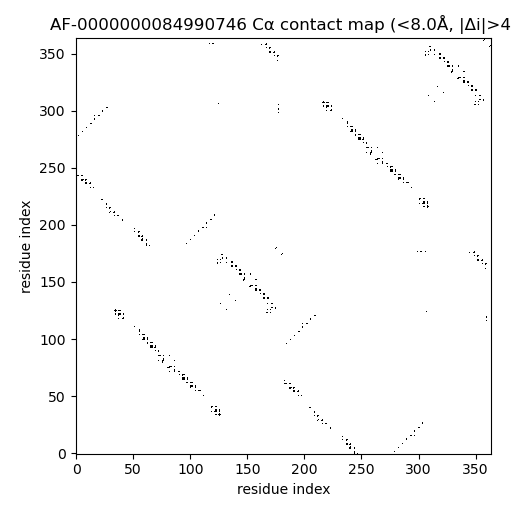G A O 1
ATOM 830 N N . ALA A 1 105 ? 5.758 -28.328 -18.312 1 98.38 105 ALA A N 1
ATOM 831 C CA . ALA A 1 105 ? 4.742 -28.266 -17.266 1 98.38 105 ALA A CA 1
ATOM 832 C C . ALA A 1 105 ? 5.305 -27.641 -15.984 1 98.38 105 ALA A C 1
ATOM 834 O O . ALA A 1 105 ? 4.656 -26.797 -15.359 1 98.38 105 ALA A O 1
ATOM 835 N N . LYS A 1 106 ? 6.48 -28.062 -15.656 1 98.5 106 LYS A N 1
ATOM 836 C CA . LYS A 1 106 ? 7.121 -27.516 -14.469 1 98.5 106 LYS A CA 1
ATOM 837 C C . LYS A 1 106 ? 7.359 -26.016 -14.609 1 98.5 106 LYS A C 1
ATOM 839 O O . LYS A 1 106 ? 7.055 -25.234 -13.695 1 98.5 106 LYS A O 1
ATOM 844 N N . ALA A 1 107 ? 7.887 -25.656 -15.766 1 98.5 107 ALA A N 1
ATOM 845 C CA . ALA A 1 107 ? 8.172 -24.234 -16.016 1 98.5 107 ALA A CA 1
ATOM 846 C C . ALA A 1 107 ? 6.895 -23.406 -15.953 1 98.5 107 ALA A C 1
ATOM 848 O O . ALA A 1 107 ? 6.879 -22.328 -15.359 1 98.5 107 ALA A O 1
ATOM 849 N N . LEU A 1 108 ? 5.852 -23.922 -16.547 1 98.69 108 LEU A N 1
ATOM 850 C CA . LEU A 1 108 ? 4.574 -23.203 -16.562 1 98.69 108 LEU A CA 1
ATOM 851 C C . LEU A 1 108 ? 3.957 -23.156 -15.172 1 98.69 108 LEU A C 1
ATOM 853 O O . LEU A 1 108 ? 3.359 -22.156 -14.789 1 98.69 108 LEU A O 1
ATOM 857 N N . GLY A 1 109 ? 4.102 -24.234 -14.445 1 98.5 109 GLY A N 1
ATOM 858 C CA . GLY A 1 109 ? 3.645 -24.234 -13.062 1 98.5 109 GLY A CA 1
ATOM 859 C C . GLY A 1 109 ? 4.332 -23.203 -12.203 1 98.5 109 GLY A C 1
ATOM 860 O O . GLY A 1 109 ? 3.678 -22.516 -11.414 1 98.5 109 GLY A O 1
ATOM 861 N N . ASP A 1 110 ? 5.621 -23.078 -12.383 1 98.19 110 ASP A N 1
ATOM 862 C CA . ASP A 1 110 ? 6.398 -22.062 -11.664 1 98.19 110 ASP A CA 1
ATOM 863 C C . ASP A 1 110 ? 5.949 -20.656 -12.039 1 98.19 110 ASP A C 1
ATOM 865 O O . ASP A 1 110 ? 5.859 -19.781 -11.18 1 98.19 110 ASP A O 1
ATOM 869 N N . ARG A 1 111 ? 5.684 -20.484 -13.297 1 98.25 111 ARG A N 1
ATOM 870 C CA . ARG A 1 111 ? 5.219 -19.188 -13.781 1 98.25 111 ARG A CA 1
ATOM 871 C C . ARG A 1 111 ? 3.869 -18.828 -13.18 1 98.25 111 ARG A C 1
ATOM 873 O O . ARG A 1 111 ? 3.645 -17.672 -12.789 1 98.25 111 ARG A O 1
ATOM 880 N N . ILE A 1 112 ? 3.039 -19.75 -13.07 1 98.5 112 ILE A N 1
ATOM 881 C CA . ILE A 1 112 ? 1.731 -19.547 -12.453 1 98.5 112 ILE A CA 1
ATOM 882 C C . ILE A 1 112 ? 1.908 -19.109 -11 1 98.5 112 ILE A C 1
ATOM 884 O O . ILE A 1 112 ? 1.29 -18.141 -10.547 1 98.5 112 ILE A O 1
ATOM 888 N N . ALA A 1 113 ? 2.799 -19.859 -10.297 1 96.69 113 ALA A N 1
ATOM 889 C CA . ALA A 1 113 ? 3.029 -19.562 -8.891 1 96.69 113 ALA A CA 1
ATOM 890 C C . ALA A 1 113 ? 3.598 -18.172 -8.695 1 96.69 113 ALA A C 1
ATOM 892 O O . ALA A 1 113 ? 3.203 -17.453 -7.773 1 96.69 113 ALA A O 1
ATOM 893 N N . GLN A 1 114 ? 4.492 -17.766 -9.578 1 97.62 114 GLN A N 1
ATOM 894 C CA . GLN A 1 114 ? 5.117 -16.453 -9.5 1 97.62 114 GLN A CA 1
ATOM 895 C C . GLN A 1 114 ? 4.098 -15.344 -9.766 1 97.62 114 GLN A C 1
ATOM 897 O O . GLN A 1 114 ? 4.062 -14.344 -9.047 1 97.62 114 GLN A O 1
ATOM 902 N N . ILE A 1 115 ? 3.32 -15.539 -10.773 1 98.44 115 ILE A N 1
ATOM 903 C CA . ILE A 1 115 ? 2.297 -14.562 -11.109 1 98.44 115 ILE A CA 1
ATOM 904 C C . ILE A 1 115 ? 1.294 -14.445 -9.969 1 98.44 115 ILE A C 1
ATOM 906 O O . ILE A 1 115 ? 0.929 -13.336 -9.562 1 98.44 115 ILE A O 1
ATOM 910 N N . ASP A 1 116 ? 0.939 -15.547 -9.43 1 97.06 116 ASP A N 1
ATOM 911 C CA . ASP A 1 116 ? -0.014 -15.562 -8.32 1 97.06 116 ASP A CA 1
ATOM 912 C C . ASP A 1 116 ? 0.522 -14.781 -7.125 1 97.06 116 ASP A C 1
ATOM 914 O O . ASP A 1 116 ? -0.194 -13.969 -6.535 1 97.06 116 ASP A O 1
ATOM 918 N N . ALA A 1 117 ? 1.751 -14.984 -6.77 1 96.38 117 ALA A N 1
ATOM 919 C CA . ALA A 1 117 ? 2.373 -14.305 -5.637 1 96.38 117 ALA A CA 1
ATOM 920 C C . ALA A 1 117 ? 2.457 -12.805 -5.879 1 96.38 117 ALA A C 1
ATOM 922 O O . ALA A 1 117 ? 2.186 -12.008 -4.977 1 96.38 117 ALA A O 1
ATOM 923 N N . ARG A 1 118 ? 2.795 -12.438 -7.086 1 97.94 118 ARG A N 1
ATOM 924 C CA . ARG A 1 118 ? 2.947 -11.023 -7.438 1 97.94 118 ARG A CA 1
ATOM 925 C C . ARG A 1 118 ? 1.598 -10.312 -7.449 1 97.94 118 ARG A C 1
ATOM 927 O O . ARG A 1 118 ? 1.489 -9.172 -7.008 1 97.94 118 ARG A O 1
ATOM 934 N N . ILE A 1 119 ? 0.585 -11.008 -7.91 1 98.5 119 ILE A N 1
ATOM 935 C CA . ILE A 1 119 ? -0.754 -10.43 -7.918 1 98.5 119 ILE A CA 1
ATOM 936 C C . ILE A 1 119 ? -1.265 -10.281 -6.484 1 98.5 119 ILE A C 1
ATOM 938 O O . ILE A 1 119 ? -1.877 -9.273 -6.137 1 98.5 119 ILE A O 1
ATOM 942 N N . LYS A 1 120 ? -0.98 -11.227 -5.676 1 97.62 120 LYS A N 1
ATOM 943 C CA . LYS A 1 120 ? -1.369 -11.133 -4.27 1 97.62 120 LYS A CA 1
ATOM 944 C C . LYS A 1 120 ? -0.714 -9.938 -3.594 1 97.62 120 LYS A C 1
ATOM 946 O O . LYS A 1 120 ? -1.354 -9.234 -2.805 1 97.62 120 LYS A O 1
ATOM 951 N N . TYR A 1 121 ? 0.518 -9.773 -3.914 1 98 121 TYR A N 1
ATOM 952 C CA . TYR A 1 121 ? 1.248 -8.656 -3.326 1 98 121 TYR A CA 1
ATOM 953 C C . TYR A 1 121 ? 0.603 -7.324 -3.699 1 98 121 TYR A C 1
ATOM 955 O O . TYR A 1 121 ? 0.287 -6.512 -2.824 1 98 121 TYR A O 1
ATOM 963 N N . VAL A 1 122 ? 0.381 -7.102 -5.027 1 98.5 122 VAL A N 1
ATOM 964 C CA . VAL A 1 122 ? -0.14 -5.809 -5.453 1 98.5 122 VAL A CA 1
ATOM 965 C C . VAL A 1 122 ? -1.584 -5.652 -4.98 1 98.5 122 VAL A C 1
ATOM 967 O O . VAL A 1 122 ? -2.021 -4.543 -4.66 1 98.5 122 VAL A O 1
ATOM 970 N N . TRP A 1 123 ? -2.287 -6.719 -4.918 1 98.5 123 TRP A N 1
ATOM 971 C CA . TRP A 1 123 ? -3.643 -6.691 -4.383 1 98.5 123 TRP A CA 1
ATOM 972 C C . TRP A 1 123 ? -3.643 -6.238 -2.924 1 98.5 123 TRP A C 1
ATOM 974 O O . TRP A 1 123 ? -4.363 -5.309 -2.557 1 98.5 123 TRP A O 1
ATOM 984 N N . ALA A 1 124 ? -2.822 -6.852 -2.133 1 98.19 124 ALA A N 1
ATOM 985 C CA . ALA A 1 124 ? -2.748 -6.527 -0.71 1 98.19 124 ALA A CA 1
ATOM 986 C C . ALA A 1 124 ? -2.4 -5.059 -0.5 1 98.19 124 ALA A C 1
ATOM 988 O O . ALA A 1 124 ? -3.008 -4.383 0.333 1 98.19 124 ALA A O 1
ATOM 989 N N . ARG A 1 125 ? -1.475 -4.637 -1.312 1 98.06 125 ARG A N 1
ATOM 990 C CA . ARG A 1 125 ? -1.009 -3.26 -1.188 1 98.06 125 ARG A CA 1
ATOM 991 C C . ARG A 1 125 ? -2.086 -2.275 -1.629 1 98.06 125 ARG A C 1
ATOM 993 O O . ARG A 1 125 ? -2.059 -1.104 -1.246 1 98.06 125 ARG A O 1
ATOM 1000 N N . SER A 1 126 ? -3.078 -2.748 -2.396 1 98.62 126 SER A N 1
ATOM 1001 C CA . SER A 1 126 ? -4.078 -1.854 -2.973 1 98.62 126 SER A CA 1
ATOM 1002 C C . SER A 1 126 ? -5.344 -1.815 -2.119 1 98.62 126 SER A C 1
ATOM 1004 O O . SER A 1 126 ? -6.297 -1.106 -2.445 1 98.62 126 SER A O 1
ATOM 1006 N N . LEU A 1 127 ? -5.379 -2.596 -1.047 1 98.19 127 LEU A N 1
ATOM 1007 C CA . LEU A 1 127 ? -6.57 -2.619 -0.208 1 98.19 127 LEU A CA 1
ATOM 1008 C C . LEU A 1 127 ? -6.758 -1.286 0.508 1 98.19 127 LEU A C 1
ATOM 1010 O O . LEU A 1 127 ? -5.809 -0.747 1.083 1 98.19 127 LEU A O 1
ATOM 1014 N N . THR A 1 128 ? -7.965 -0.763 0.424 1 97 128 THR A N 1
ATOM 1015 C CA . THR A 1 128 ? -8.289 0.519 1.041 1 97 128 THR A CA 1
ATOM 1016 C C . THR A 1 128 ? -9.367 0.352 2.102 1 97 128 THR A C 1
ATOM 1018 O O . THR A 1 128 ? -10.016 -0.694 2.174 1 97 128 THR A O 1
ATOM 1021 N N . ARG A 1 129 ? -9.508 1.348 2.877 1 95.38 129 ARG A N 1
ATOM 1022 C CA . ARG A 1 129 ? -10.562 1.331 3.887 1 95.38 129 ARG A CA 1
ATOM 1023 C C . ARG A 1 129 ? -11.93 1.174 3.242 1 95.38 129 ARG A C 1
ATOM 1025 O O . ARG A 1 129 ? -12.781 0.436 3.748 1 95.38 129 ARG A O 1
ATOM 1032 N N . GLU A 1 130 ? -12.148 1.895 2.205 1 93.31 130 GLU A N 1
ATOM 1033 C CA . GLU A 1 130 ? -13.422 1.825 1.492 1 93.31 130 GLU A CA 1
ATOM 1034 C C . GLU A 1 130 ? -13.742 0.392 1.08 1 93.31 130 GLU A C 1
ATOM 1036 O O . GLU A 1 130 ? -14.883 -0.058 1.225 1 93.31 130 GLU A O 1
ATOM 1041 N N . LYS A 1 131 ? -12.766 -0.301 0.641 1 94 131 LYS A N 1
ATOM 1042 C CA . LYS A 1 131 ? -12.969 -1.673 0.187 1 94 131 LYS A CA 1
ATOM 1043 C C . LYS A 1 131 ? -13.133 -2.625 1.369 1 94 131 LYS A C 1
ATOM 1045 O O . LYS A 1 131 ? -14.031 -3.473 1.371 1 94 131 LYS A O 1
ATOM 1050 N N . LEU A 1 132 ? -12.336 -2.473 2.391 1 96.25 132 LEU A N 1
ATOM 1051 C CA . LEU A 1 132 ? -12.312 -3.404 3.514 1 96.25 132 LEU A CA 1
ATOM 1052 C C . LEU A 1 132 ? -13.523 -3.186 4.422 1 96.25 132 LEU A C 1
ATOM 1054 O O . LEU A 1 132 ? -13.984 -4.121 5.082 1 96.25 132 LEU A O 1
ATOM 1058 N N . SER A 1 133 ? -14.016 -1.942 4.445 1 93.56 133 SER A N 1
ATOM 1059 C CA . SER A 1 133 ? -15.148 -1.631 5.312 1 93.56 133 SER A CA 1
ATOM 1060 C C . SER A 1 133 ? -16.406 -2.35 4.852 1 93.56 133 SER A C 1
ATOM 1062 O O . SER A 1 133 ? -17.359 -2.506 5.625 1 93.56 133 SER A O 1
ATOM 1064 N N . LYS A 1 134 ? -16.391 -2.812 3.588 1 93.06 134 LYS A N 1
ATOM 1065 C CA . LYS A 1 134 ? -17.547 -3.482 3.02 1 93.06 134 LYS A CA 1
ATOM 1066 C C . LYS A 1 134 ? -17.516 -4.98 3.307 1 93.06 134 LYS A C 1
ATOM 1068 O O . LYS A 1 134 ? -18.484 -5.695 3.008 1 93.06 134 LYS A O 1
ATOM 1073 N N . VAL A 1 135 ? -16.469 -5.395 3.873 1 93 135 VAL A N 1
ATOM 1074 C CA . VAL A 1 135 ? -16.297 -6.824 4.109 1 93 135 VAL A CA 1
ATOM 1075 C C . VAL A 1 135 ? -16.375 -7.117 5.605 1 93 135 VAL A C 1
ATOM 1077 O O . VAL A 1 135 ? -15.703 -6.477 6.41 1 93 135 VAL A O 1
ATOM 1080 N N . ASP A 1 136 ? -17.281 -7.906 6.004 1 94.94 136 ASP A N 1
ATOM 1081 C CA . ASP A 1 136 ? -17.281 -8.453 7.359 1 94.94 136 ASP A CA 1
ATOM 1082 C C . ASP A 1 136 ? -16.281 -9.586 7.492 1 94.94 136 ASP A C 1
ATOM 1084 O O . ASP A 1 136 ? -16.594 -10.75 7.219 1 94.94 136 ASP A O 1
ATOM 1088 N N . LEU A 1 137 ? -15.062 -9.266 7.941 1 94 137 LEU A N 1
ATOM 1089 C CA . LEU A 1 137 ? -13.938 -10.195 7.957 1 94 137 LEU A CA 1
ATOM 1090 C C . LEU A 1 137 ? -14.195 -11.336 8.93 1 94 137 LEU A C 1
ATOM 1092 O O . LEU A 1 137 ? -13.75 -12.469 8.703 1 94 137 LEU A O 1
ATOM 1096 N N . VAL A 1 138 ? -14.922 -11.094 10.023 1 93.38 138 VAL A N 1
ATOM 1097 C CA . VAL A 1 138 ? -15.242 -12.125 11.008 1 93.38 138 VAL A CA 1
ATOM 1098 C C . VAL A 1 138 ? -16.203 -13.141 10.391 1 93.38 138 VAL A C 1
ATOM 1100 O O . VAL A 1 138 ? -15.977 -14.352 10.492 1 93.38 138 VAL A O 1
ATOM 1103 N N . ALA A 1 139 ? -17.203 -12.656 9.734 1 96 139 ALA A N 1
ATOM 1104 C CA . ALA A 1 139 ? -18.172 -13.539 9.078 1 96 139 ALA A CA 1
ATOM 1105 C C . ALA A 1 139 ? -17.5 -14.328 7.953 1 96 139 ALA A C 1
ATOM 1107 O O . ALA A 1 139 ? -17.797 -15.516 7.762 1 96 139 ALA A O 1
ATOM 1108 N N . LEU A 1 140 ? -16.656 -13.648 7.152 1 95.81 140 LEU A N 1
ATOM 1109 C CA . LEU A 1 140 ? -15.961 -14.305 6.055 1 95.81 140 LEU A CA 1
ATOM 1110 C C . LEU A 1 140 ? -15.094 -15.453 6.566 1 95.81 140 LEU A C 1
ATOM 1112 O O . LEU A 1 140 ? -15.094 -16.531 5.984 1 95.81 140 LEU A O 1
ATOM 1116 N N . GLU A 1 141 ? -14.367 -15.219 7.637 1 96.19 141 GLU A N 1
ATOM 1117 C CA . GLU A 1 141 ? -13.523 -16.25 8.219 1 96.19 141 GLU A CA 1
ATOM 1118 C C . GLU A 1 141 ? -14.344 -17.453 8.648 1 96.19 141 GLU A C 1
ATOM 1120 O O . GLU A 1 141 ? -13.969 -18.609 8.383 1 96.19 141 GLU A O 1
ATOM 1125 N N . LYS A 1 142 ? -15.461 -17.203 9.258 1 97.12 142 LYS A N 1
ATOM 1126 C CA . LYS A 1 142 ? -16.359 -18.266 9.68 1 97.12 142 LYS A CA 1
ATOM 1127 C C . LYS A 1 142 ? -16.891 -19.047 8.484 1 97.12 142 LYS A C 1
ATOM 1129 O O . LYS A 1 142 ? -16.969 -20.281 8.516 1 97.12 142 LYS A O 1
ATOM 1134 N N . ARG A 1 143 ? -17.266 -18.344 7.449 1 97.38 143 ARG A N 1
ATOM 1135 C CA . ARG A 1 143 ? -17.766 -18.984 6.242 1 97.38 143 ARG A CA 1
ATOM 1136 C C . ARG A 1 143 ? -16.719 -19.891 5.625 1 97.38 143 ARG A C 1
ATOM 1138 O O . ARG A 1 143 ? -17.031 -21 5.16 1 97.38 143 ARG A O 1
ATOM 1145 N N . VAL A 1 144 ? -15.461 -19.453 5.641 1 97.62 144 VAL A N 1
ATOM 1146 C CA . VAL A 1 144 ? -14.367 -20.25 5.094 1 97.62 144 VAL A CA 1
ATOM 1147 C C . VAL A 1 144 ? -14.156 -21.5 5.949 1 97.62 144 VAL A C 1
ATOM 1149 O O . VAL A 1 144 ? -14 -22.594 5.422 1 97.62 144 VAL A O 1
ATOM 1152 N N . GLU A 1 145 ? -14.234 -21.359 7.262 1 97.75 145 GLU A N 1
ATOM 1153 C CA . GLU A 1 145 ? -14.094 -22.5 8.18 1 97.75 145 GLU A CA 1
ATOM 1154 C C . GLU A 1 145 ? -15.227 -23.5 7.988 1 97.75 145 GLU A C 1
ATOM 1156 O O . GLU A 1 145 ? -14.984 -24.703 7.93 1 97.75 145 GLU A O 1
ATOM 1161 N N . ASP A 1 146 ? -16.406 -23 7.867 1 98.06 146 ASP A N 1
ATOM 1162 C CA . ASP A 1 146 ? -17.562 -23.859 7.676 1 98.06 146 ASP A CA 1
ATOM 1163 C C . ASP A 1 146 ? -17.484 -24.594 6.344 1 98.06 146 ASP A C 1
ATOM 1165 O O . ASP A 1 146 ? -17.812 -25.781 6.266 1 98.06 146 ASP A O 1
ATOM 1169 N N . ALA A 1 147 ? -17.094 -23.859 5.32 1 97.56 147 ALA A N 1
ATOM 1170 C CA . ALA A 1 147 ? -16.984 -24.453 3.992 1 97.56 147 ALA A CA 1
ATOM 1171 C C . ALA A 1 147 ? -15.961 -25.594 3.982 1 97.56 147 ALA A C 1
ATOM 1173 O O . ALA A 1 147 ? -16.172 -26.625 3.352 1 97.56 147 ALA A O 1
ATOM 1174 N N . TYR A 1 148 ? -14.867 -25.391 4.723 1 97.56 148 TYR A N 1
ATOM 1175 C CA . TYR A 1 148 ? -13.836 -26.422 4.805 1 97.56 148 TYR A CA 1
ATOM 1176 C C . TYR A 1 148 ? -14.328 -27.609 5.609 1 97.56 148 TYR A C 1
ATOM 1178 O O . TYR A 1 148 ? -14.148 -28.766 5.199 1 97.56 148 TYR A O 1
ATOM 1186 N N . ALA A 1 149 ? -14.977 -27.406 6.719 1 97.56 149 ALA A N 1
ATOM 1187 C CA . ALA A 1 149 ? -15.516 -28.453 7.574 1 97.56 149 ALA A CA 1
ATOM 1188 C C . ALA A 1 149 ? -16.562 -29.281 6.836 1 97.56 149 ALA A C 1
ATOM 1190 O O . ALA A 1 149 ? -16.672 -30.5 7.055 1 97.56 149 ALA A O 1
ATOM 1191 N N . ALA A 1 150 ? -17.297 -28.656 5.914 1 97.69 150 ALA A N 1
ATOM 1192 C CA . ALA A 1 150 ? -18.344 -29.328 5.148 1 97.69 150 ALA A CA 1
ATOM 1193 C C . ALA A 1 150 ? -17.766 -30.047 3.932 1 97.69 150 ALA A C 1
ATOM 1195 O O . ALA A 1 150 ? -18.484 -30.734 3.213 1 97.69 150 ALA A O 1
ATOM 1196 N N . GLY A 1 151 ? -16.516 -29.766 3.701 1 96.44 151 GLY A N 1
ATOM 1197 C CA . GLY A 1 151 ? -15.875 -30.406 2.557 1 96.44 151 GLY A CA 1
ATOM 1198 C C . GLY A 1 151 ? -16.188 -29.703 1.244 1 96.44 151 GLY A C 1
ATOM 1199 O O . GLY A 1 151 ? -16 -30.281 0.171 1 96.44 151 GLY A O 1
ATOM 1200 N N . ALA A 1 152 ? -16.719 -28.484 1.351 1 96.75 152 ALA A N 1
ATOM 1201 C CA . ALA A 1 152 ? -17.109 -27.734 0.161 1 96.75 152 ALA A CA 1
ATOM 1202 C C . ALA A 1 152 ? -15.891 -27.156 -0.545 1 96.75 152 ALA A C 1
ATOM 1204 O O . ALA A 1 152 ? -15.961 -26.797 -1.726 1 96.75 152 ALA A O 1
ATOM 1205 N N . ILE A 1 153 ? -14.727 -26.875 0.139 1 95.62 153 ILE A N 1
ATOM 1206 C CA . ILE A 1 153 ? -13.469 -26.422 -0.447 1 95.62 153 ILE A CA 1
ATOM 1207 C C . ILE A 1 153 ? -12.328 -27.328 0.001 1 95.62 153 ILE A C 1
ATOM 1209 O O . ILE A 1 153 ? -12.406 -27.953 1.061 1 95.62 153 ILE A O 1
ATOM 1213 N N . ASP A 1 154 ? -11.383 -27.453 -0.826 1 94.12 154 ASP A N 1
ATOM 1214 C CA . ASP A 1 154 ? -10.258 -28.328 -0.486 1 94.12 154 ASP A CA 1
ATOM 1215 C C . ASP A 1 154 ? -9.211 -27.578 0.335 1 94.12 154 ASP A C 1
ATOM 1217 O O . ASP A 1 154 ? -9.406 -26.406 0.684 1 94.12 154 ASP A O 1
ATOM 1221 N N . GLN A 1 155 ? -8.195 -28.312 0.732 1 95.38 155 GLN A N 1
ATOM 1222 C CA . GLN A 1 155 ? -7.164 -27.781 1.612 1 95.38 155 GLN A CA 1
ATOM 1223 C C . GLN A 1 155 ? -6.449 -26.594 0.964 1 95.38 155 GLN A C 1
ATOM 1225 O O . GLN A 1 155 ? -6.105 -25.625 1.641 1 95.38 155 GLN A O 1
ATOM 1230 N N . ASP A 1 156 ? -6.211 -26.594 -0.326 1 91 156 ASP A N 1
ATOM 1231 C CA . ASP A 1 156 ? -5.508 -25.531 -1.032 1 91 156 ASP A CA 1
ATOM 1232 C C . ASP A 1 156 ? -6.34 -24.25 -1.055 1 91 156 ASP A C 1
ATOM 1234 O O . ASP A 1 156 ? -5.82 -23.156 -0.789 1 91 156 ASP A O 1
ATOM 1238 N N . ALA A 1 157 ? -7.598 -24.438 -1.412 1 92.88 157 ALA A N 1
ATOM 1239 C CA . ALA A 1 157 ? -8.5 -23.297 -1.417 1 92.88 157 ALA A CA 1
ATOM 1240 C C . ALA A 1 157 ? -8.625 -22.688 -0.022 1 92.88 157 ALA A C 1
ATOM 1242 O O . ALA A 1 157 ? -8.633 -21.469 0.13 1 92.88 157 ALA A O 1
ATOM 1243 N N . TYR A 1 158 ? -8.711 -23.562 1.001 1 96.62 158 TYR A N 1
ATOM 1244 C CA . TYR A 1 158 ? -8.805 -23.125 2.387 1 96.62 158 TYR A CA 1
ATOM 1245 C C . TYR A 1 158 ? -7.582 -22.297 2.777 1 96.62 158 TYR A C 1
ATOM 1247 O O . TYR A 1 158 ? -7.715 -21.203 3.326 1 96.62 158 TYR A O 1
ATOM 1255 N N . ALA A 1 159 ? -6.395 -22.797 2.512 1 94.75 159 ALA A N 1
ATOM 1256 C CA . ALA A 1 159 ? -5.145 -22.125 2.852 1 94.75 159 ALA A CA 1
ATOM 1257 C C . ALA A 1 159 ? -5.062 -20.75 2.174 1 94.75 159 ALA A C 1
ATOM 1259 O O . ALA A 1 159 ? -4.633 -19.781 2.789 1 94.75 159 ALA A O 1
ATOM 1260 N N . LYS A 1 160 ? -5.465 -20.688 0.922 1 93.25 160 LYS A N 1
ATOM 1261 C CA . LYS A 1 160 ? -5.441 -19.438 0.164 1 93.25 160 LYS A CA 1
ATOM 1262 C C . LYS A 1 160 ? -6.375 -18.406 0.779 1 93.25 160 LYS A C 1
ATOM 1264 O O . LYS A 1 160 ? -5.98 -17.25 0.999 1 93.25 160 LYS A O 1
ATOM 1269 N N . LEU A 1 161 ? -7.578 -18.828 1.057 1 95.88 161 LEU A N 1
ATOM 1270 C CA . LEU A 1 161 ? -8.578 -17.906 1.594 1 95.88 161 LEU A CA 1
ATOM 1271 C C . LEU A 1 161 ? -8.18 -17.422 2.986 1 95.88 161 LEU A C 1
ATOM 1273 O O . LEU A 1 161 ? -8.344 -16.25 3.311 1 95.88 161 LEU A O 1
ATOM 1277 N N . LYS A 1 162 ? -7.641 -18.344 3.781 1 95.94 162 LYS A N 1
ATOM 1278 C CA . LYS A 1 162 ? -7.188 -17.969 5.117 1 95.94 162 LYS A CA 1
ATOM 1279 C C . LYS A 1 162 ? -6.051 -16.969 5.047 1 95.94 162 LYS A C 1
ATOM 1281 O O . LYS A 1 162 ? -6.012 -16.016 5.832 1 95.94 162 LYS A O 1
ATOM 1286 N N . SER A 1 163 ? -5.195 -17.188 4.152 1 94.88 163 SER A N 1
ATOM 1287 C CA . SER A 1 163 ? -4.086 -16.266 3.957 1 94.88 163 SER A CA 1
ATOM 1288 C C . SER A 1 163 ? -4.582 -14.891 3.525 1 94.88 163 SER A C 1
ATOM 1290 O O . SER A 1 163 ? -4.094 -13.867 4.012 1 94.88 163 SER A O 1
ATOM 1292 N N . GLU A 1 164 ? -5.527 -14.844 2.605 1 96.25 164 GLU A N 1
ATOM 1293 C CA . GLU A 1 164 ? -6.07 -13.578 2.121 1 96.25 164 GLU A CA 1
ATOM 1294 C C . GLU A 1 164 ? -6.797 -12.828 3.236 1 96.25 164 GLU A C 1
ATOM 1296 O O . GLU A 1 164 ? -6.688 -11.609 3.338 1 96.25 164 GLU A O 1
ATOM 1301 N N . ILE A 1 165 ? -7.469 -13.602 4.059 1 97.56 165 ILE A N 1
ATOM 1302 C CA . ILE A 1 165 ? -8.164 -12.992 5.188 1 97.56 165 ILE A CA 1
ATOM 1303 C C . ILE A 1 165 ? -7.148 -12.406 6.164 1 97.56 165 ILE A C 1
ATOM 1305 O O . ILE A 1 165 ? -7.34 -11.305 6.684 1 97.56 165 ILE A O 1
ATOM 1309 N N . ALA A 1 166 ? -6.066 -13.156 6.406 1 96.5 166 ALA A N 1
ATOM 1310 C CA . ALA A 1 166 ? -5.008 -12.664 7.277 1 96.5 166 ALA A CA 1
ATOM 1311 C C . ALA A 1 166 ? -4.422 -11.359 6.746 1 96.5 166 ALA A C 1
ATOM 1313 O O . ALA A 1 166 ? -4.148 -10.43 7.516 1 96.5 166 ALA A O 1
ATOM 1314 N N . VAL A 1 167 ? -4.277 -11.281 5.469 1 97.06 167 VAL A N 1
ATOM 1315 C CA . VAL A 1 167 ? -3.76 -10.078 4.828 1 97.06 167 VAL A CA 1
ATOM 1316 C C . VAL A 1 167 ? -4.738 -8.922 5.031 1 97.06 167 VAL A C 1
ATOM 1318 O O . VAL A 1 167 ? -4.336 -7.82 5.414 1 97.06 167 VAL A O 1
ATOM 1321 N N . MET A 1 168 ? -5.996 -9.141 4.801 1 98 168 MET A N 1
ATOM 1322 C CA . MET A 1 168 ? -7.012 -8.102 4.941 1 98 168 MET A CA 1
ATOM 1323 C C . MET A 1 168 ? -7.059 -7.578 6.371 1 98 168 MET A C 1
ATOM 1325 O O . MET A 1 168 ? -7.172 -6.371 6.59 1 98 168 MET A O 1
ATOM 1329 N N . LYS A 1 169 ? -6.918 -8.484 7.305 1 97 169 LYS A N 1
ATOM 1330 C CA . LYS A 1 169 ? -6.93 -8.086 8.711 1 97 169 LYS A CA 1
ATOM 1331 C C . LYS A 1 169 ? -5.707 -7.234 9.047 1 97 169 LYS A C 1
ATOM 1333 O O . LYS A 1 169 ? -5.82 -6.223 9.742 1 97 169 LYS A O 1
ATOM 1338 N N . ALA A 1 170 ? -4.582 -7.688 8.57 1 96.81 170 ALA A N 1
ATOM 1339 C CA . ALA A 1 170 ? -3.35 -6.949 8.836 1 96.81 170 ALA A CA 1
ATOM 1340 C C . ALA A 1 170 ? -3.387 -5.566 8.195 1 96.81 170 ALA A C 1
ATOM 1342 O O . ALA A 1 170 ? -2.969 -4.582 8.812 1 96.81 170 ALA A O 1
ATOM 1343 N N . VAL A 1 171 ? -3.904 -5.465 6.98 1 97.5 171 VAL A N 1
ATOM 1344 C CA . VAL A 1 171 ? -4.004 -4.18 6.301 1 97.5 171 VAL A CA 1
ATOM 1345 C C . VAL A 1 171 ? -5.004 -3.283 7.031 1 97.5 171 VAL A C 1
ATOM 1347 O O . VAL A 1 171 ? -4.789 -2.076 7.16 1 97.5 171 VAL A O 1
ATOM 1350 N N . TRP A 1 172 ? -6.043 -3.863 7.508 1 96.06 172 TRP A N 1
ATOM 1351 C CA . TRP A 1 172 ? -7.035 -3.109 8.266 1 96.06 172 TRP A CA 1
ATOM 1352 C C . TRP A 1 172 ? -6.398 -2.463 9.492 1 96.06 172 TRP A C 1
ATOM 1354 O O . TRP A 1 172 ? -6.711 -1.318 9.836 1 96.06 172 TRP A O 1
ATOM 1364 N N . GLU A 1 173 ? -5.543 -3.176 10.125 1 94.62 173 GLU A N 1
ATOM 1365 C CA . GLU A 1 173 ? -4.848 -2.635 11.289 1 94.62 173 GLU A CA 1
ATOM 1366 C C . GLU A 1 173 ? -4.004 -1.42 10.914 1 94.62 173 GLU A C 1
ATOM 1368 O O . GLU A 1 173 ? -4.004 -0.415 11.625 1 94.62 173 GLU A O 1
ATOM 1373 N N . VAL A 1 174 ? -3.316 -1.527 9.859 1 96 174 VAL A N 1
ATOM 1374 C CA . VAL A 1 174 ? -2.514 -0.405 9.383 1 96 174 VAL A CA 1
ATOM 1375 C C . VAL A 1 174 ? -3.412 0.804 9.133 1 96 174 VAL A C 1
ATOM 1377 O O . VAL A 1 174 ? -3.105 1.914 9.57 1 96 174 VAL A O 1
ATOM 1380 N N . LEU A 1 175 ? -4.547 0.576 8.461 1 96.69 175 LEU A N 1
ATOM 1381 C CA . LEU A 1 175 ? -5.457 1.65 8.086 1 96.69 175 LEU A CA 1
ATOM 1382 C C . LEU A 1 175 ? -6.09 2.289 9.312 1 96.69 175 LEU A C 1
ATOM 1384 O O . LEU A 1 175 ? -6.363 3.49 9.328 1 96.69 175 LEU A O 1
ATOM 1388 N N . ASN A 1 176 ? -6.246 1.54 10.352 1 94.5 176 ASN A N 1
ATOM 1389 C CA . ASN A 1 176 ? -6.793 2.074 11.594 1 94.5 176 ASN A CA 1
ATOM 1390 C C . ASN A 1 176 ? -5.809 3.018 12.281 1 94.5 176 ASN A C 1
ATOM 1392 O O . ASN A 1 176 ? -6.215 3.967 12.953 1 94.5 176 ASN A O 1
ATOM 1396 N N . ILE A 1 177 ? -4.531 2.746 12.109 1 94.5 177 ILE A N 1
ATOM 1397 C CA . ILE A 1 177 ? -3.518 3.631 12.672 1 94.5 177 ILE A CA 1
ATOM 1398 C C . ILE A 1 177 ? -3.477 4.938 11.883 1 94.5 177 ILE A C 1
ATOM 1400 O O . ILE A 1 177 ? -3.375 6.02 12.469 1 94.5 177 ILE A O 1
ATOM 1404 N N . LEU A 1 178 ? -3.596 4.863 10.547 1 93.88 178 LEU A N 1
ATOM 1405 C CA . LEU A 1 178 ? -3.438 6 9.648 1 93.88 178 LEU A CA 1
ATOM 1406 C C . LEU A 1 178 ? -4.668 6.898 9.688 1 93.88 178 LEU A C 1
ATOM 1408 O O . LEU A 1 178 ? -4.559 8.117 9.531 1 93.88 178 LEU A O 1
ATOM 1412 N N . GLU A 1 179 ? -5.758 6.23 9.711 1 86.38 179 GLU A N 1
ATOM 1413 C CA . GLU A 1 179 ? -7.039 6.922 9.719 1 86.38 179 GLU A CA 1
ATOM 1414 C C . GLU A 1 179 ? -7.859 6.551 10.953 1 86.38 179 GLU A C 1
ATOM 1416 O O . GLU A 1 179 ? -8.852 5.832 10.852 1 86.38 179 GLU A O 1
ATOM 1421 N N . PRO A 1 180 ? -7.434 7.156 12.078 1 69.81 180 PRO A N 1
ATOM 1422 C CA . PRO A 1 180 ? -8.203 6.75 13.25 1 69.81 180 PRO A CA 1
ATOM 1423 C C . PRO A 1 180 ? -9.664 7.199 13.188 1 69.81 180 PRO A C 1
ATOM 1425 O O . PRO A 1 180 ? -9.969 8.242 12.609 1 69.81 180 PRO A O 1
ATOM 1428 N N . SER A 1 181 ? -10.609 6.234 13.305 1 58.38 181 SER A N 1
ATOM 1429 C CA . SER A 1 181 ? -12.031 6.555 13.32 1 58.38 181 SER A CA 1
ATOM 1430 C C . SER A 1 181 ? -12.32 7.711 14.273 1 58.38 181 SER A C 1
ATOM 1432 O O . SER A 1 181 ? -11.734 7.797 15.352 1 58.38 181 SER A O 1
ATOM 1434 N N . PRO A 1 182 ? -13.234 8.68 13.75 1 52.72 182 PRO A N 1
ATOM 1435 C CA . PRO A 1 182 ? -13.656 9.75 14.664 1 52.72 182 PRO A CA 1
ATOM 1436 C C . PRO A 1 182 ? -14.18 9.211 15.992 1 52.72 182 PRO A C 1
ATOM 1438 O O . PRO A 1 182 ? -14.656 8.078 16.062 1 52.72 182 PRO A O 1
ATOM 1441 N N . MET B 1 1 ? -4.016 -40.188 -27.094 1 57.94 1 MET B N 1
ATOM 1442 C CA . MET B 1 1 ? -4.375 -38.844 -26.75 1 57.94 1 MET B CA 1
ATOM 1443 C C . MET B 1 1 ? -3.203 -37.875 -26.969 1 57.94 1 MET B C 1
ATOM 1445 O O . MET B 1 1 ? -2.086 -38.156 -26.531 1 57.94 1 MET B O 1
ATOM 1449 N N . SER B 1 2 ? -3.309 -36.969 -27.938 1 79.62 2 SER B N 1
ATOM 1450 C CA . SER B 1 2 ? -2.289 -36.562 -28.891 1 79.62 2 SER B CA 1
ATOM 1451 C C . SER B 1 2 ? -1.423 -35.438 -28.328 1 79.62 2 SER B C 1
ATOM 1453 O O . SER B 1 2 ? -1.874 -34.656 -27.469 1 79.62 2 SER B O 1
ATOM 1455 N N . VAL B 1 3 ? -0.224 -35.812 -28.234 1 90.69 3 VAL B N 1
ATOM 1456 C CA . VAL B 1 3 ? 0.832 -34.844 -27.953 1 90.69 3 VAL B CA 1
ATOM 1457 C C . VAL B 1 3 ? 0.429 -33.469 -28.5 1 90.69 3 VAL B C 1
ATOM 1459 O O . VAL B 1 3 ? 0.803 -32.438 -27.938 1 90.69 3 VAL B O 1
ATOM 1462 N N . ASP B 1 4 ? -0.506 -33.625 -29.344 1 92.56 4 ASP B N 1
ATOM 1463 C CA . ASP B 1 4 ? -1.012 -32.375 -29.922 1 92.56 4 ASP B CA 1
ATOM 1464 C C . ASP B 1 4 ? -1.853 -31.594 -28.922 1 92.56 4 ASP B C 1
ATOM 1466 O O . ASP B 1 4 ? -1.815 -30.359 -28.891 1 92.56 4 ASP B O 1
ATOM 1470 N N . ILE B 1 5 ? -2.551 -32.312 -28.109 1 93.38 5 ILE B N 1
ATOM 1471 C CA . ILE B 1 5 ? -3.371 -31.688 -27.078 1 93.38 5 ILE B CA 1
ATOM 1472 C C . ILE B 1 5 ? -2.479 -30.938 -26.094 1 93.38 5 ILE B C 1
ATOM 1474 O O . ILE B 1 5 ? -2.805 -29.828 -25.672 1 93.38 5 ILE B O 1
ATOM 1478 N N . ALA B 1 6 ? -1.358 -31.484 -25.734 1 96.38 6 ALA B N 1
ATOM 1479 C CA . ALA B 1 6 ? -0.422 -30.859 -24.797 1 96.38 6 ALA B CA 1
ATOM 1480 C C . ALA B 1 6 ? 0.167 -29.578 -25.375 1 96.38 6 ALA B C 1
ATOM 1482 O O . ALA B 1 6 ? 0.269 -28.562 -24.688 1 96.38 6 ALA B O 1
ATOM 1483 N N . TYR B 1 7 ? 0.475 -29.625 -26.656 1 96.38 7 TYR B N 1
ATOM 1484 C CA . TYR B 1 7 ? 1.083 -28.453 -27.266 1 96.38 7 TYR B CA 1
ATOM 1485 C C . TYR B 1 7 ? 0.081 -27.312 -27.375 1 96.38 7 TYR B C 1
ATOM 1487 O O . TYR B 1 7 ? 0.443 -26.141 -27.203 1 96.38 7 TYR B O 1
ATOM 1495 N N . VAL B 1 8 ? -1.152 -27.641 -27.609 1 96.19 8 VAL B N 1
ATOM 1496 C CA . VAL B 1 8 ? -2.201 -26.625 -27.641 1 96.19 8 VAL B CA 1
ATOM 1497 C C . VAL B 1 8 ? -2.379 -26.031 -26.25 1 96.19 8 VAL B C 1
ATOM 1499 O O . VAL B 1 8 ? -2.441 -24.812 -26.094 1 96.19 8 VAL B O 1
ATOM 1502 N N . ALA B 1 9 ? -2.371 -26.844 -25.25 1 97.75 9 ALA B N 1
ATOM 1503 C CA . ALA B 1 9 ? -2.508 -26.391 -23.859 1 97.75 9 ALA B CA 1
ATOM 1504 C C . ALA B 1 9 ? -1.343 -25.484 -23.469 1 97.75 9 ALA B C 1
ATOM 1506 O O . ALA B 1 9 ? -1.54 -24.453 -22.812 1 97.75 9 ALA B O 1
ATOM 1507 N N . ILE B 1 10 ? -0.184 -25.844 -23.906 1 98.06 10 ILE B N 1
ATOM 1508 C CA . ILE B 1 10 ? 1.012 -25.062 -23.609 1 98.06 10 ILE B CA 1
ATOM 1509 C C . ILE B 1 10 ? 0.891 -23.688 -24.234 1 98.06 10 ILE B C 1
ATOM 1511 O O . ILE B 1 10 ? 1.145 -22.672 -23.578 1 98.06 10 ILE B O 1
ATOM 1515 N N . GLY B 1 11 ? 0.523 -23.703 -25.469 1 97.88 11 GLY B N 1
ATOM 1516 C CA . GLY B 1 11 ? 0.38 -22.438 -26.172 1 97.88 11 GLY B CA 1
ATOM 1517 C C . GLY B 1 11 ? -0.654 -21.531 -25.531 1 97.88 11 GLY B C 1
ATOM 1518 O O . GLY B 1 11 ? -0.409 -20.328 -25.359 1 97.88 11 GLY B O 1
ATOM 1519 N N . GLU B 1 12 ? -1.783 -22.047 -25.172 1 97.94 12 GLU B N 1
ATOM 1520 C CA . GLU B 1 12 ? -2.855 -21.281 -24.547 1 97.94 12 GLU B CA 1
ATOM 1521 C C . GLU B 1 12 ? -2.441 -20.766 -23.172 1 97.94 12 GLU B C 1
ATOM 1523 O O . GLU B 1 12 ? -2.707 -19.609 -22.828 1 97.94 12 GLU B O 1
ATOM 1528 N N . LEU B 1 13 ? -1.797 -21.625 -22.453 1 98.5 13 LEU B N 1
ATOM 1529 C CA . LEU B 1 13 ? -1.353 -21.234 -21.125 1 98.5 13 LEU B CA 1
ATOM 1530 C C . LEU B 1 13 ? -0.266 -20.172 -21.203 1 98.5 13 LEU B C 1
ATOM 1532 O O . LEU B 1 13 ? -0.298 -19.188 -20.453 1 98.5 13 LEU B O 1
ATOM 1536 N N . ASP B 1 14 ? 0.652 -20.359 -22.125 1 98.12 14 ASP B N 1
ATOM 1537 C CA . ASP B 1 14 ? 1.709 -19.375 -22.312 1 98.12 14 ASP B CA 1
ATOM 1538 C C . ASP B 1 14 ? 1.124 -18.016 -22.656 1 98.12 14 ASP B C 1
ATOM 1540 O O . ASP B 1 14 ? 1.561 -16.984 -22.125 1 98.12 14 ASP B O 1
ATOM 1544 N N . LYS B 1 15 ? 0.181 -18.047 -23.516 1 98.12 15 LYS B N 1
ATOM 1545 C CA . LYS B 1 15 ? -0.45 -16.797 -23.922 1 98.12 15 LYS B CA 1
ATOM 1546 C C . LYS B 1 15 ? -1.174 -16.141 -22.766 1 98.12 15 LYS B C 1
ATOM 1548 O O . LYS B 1 15 ? -1.05 -14.93 -22.547 1 98.12 15 LYS B O 1
ATOM 1553 N N . LEU B 1 16 ? -1.879 -16.906 -22.016 1 98.5 16 LEU B N 1
ATOM 1554 C CA . LEU B 1 16 ? -2.602 -16.391 -20.859 1 98.5 16 LEU B CA 1
ATOM 1555 C C . LEU B 1 16 ? -1.641 -15.781 -19.844 1 98.5 16 LEU B C 1
ATOM 1557 O O . LEU B 1 16 ? -1.843 -14.656 -19.391 1 98.5 16 LEU B O 1
ATOM 1561 N N . LEU B 1 17 ? -0.575 -16.5 -19.547 1 98.81 17 LEU B N 1
ATOM 1562 C CA . LEU B 1 17 ? 0.381 -16.047 -18.531 1 98.81 17 LEU B CA 1
ATOM 1563 C C . LEU B 1 17 ? 1.14 -14.812 -19.016 1 98.81 17 LEU B C 1
ATOM 1565 O O . LEU B 1 17 ? 1.42 -13.906 -18.234 1 98.81 17 LEU B O 1
ATOM 1569 N N . ALA B 1 18 ? 1.43 -14.828 -20.328 1 98.56 18 ALA B N 1
ATOM 1570 C CA . ALA B 1 18 ? 2.121 -13.672 -20.891 1 98.56 18 ALA B CA 1
ATOM 1571 C C . ALA B 1 18 ? 1.277 -12.414 -20.75 1 98.56 18 ALA B C 1
ATOM 1573 O O . ALA B 1 18 ? 1.808 -11.328 -20.5 1 98.56 18 ALA B O 1
ATOM 1574 N N . GLN B 1 19 ? -0.003 -12.547 -20.891 1 98.44 19 GLN B N 1
ATOM 1575 C CA . GLN B 1 19 ? -0.918 -11.422 -20.75 1 98.44 19 GLN B CA 1
ATOM 1576 C C . GLN B 1 19 ? -0.912 -10.883 -19.328 1 98.44 19 GLN B C 1
ATOM 1578 O O . GLN B 1 19 ? -0.871 -9.672 -19.109 1 98.44 19 GLN B O 1
ATOM 1583 N N . TYR B 1 20 ? -0.897 -11.742 -18.391 1 98.75 20 TYR B N 1
ATOM 1584 C CA . TYR B 1 20 ? -0.886 -11.32 -17 1 98.75 20 TYR B CA 1
ATOM 1585 C C . TYR B 1 20 ? 0.463 -10.719 -16.625 1 98.75 20 TYR B C 1
ATOM 1587 O O . TYR B 1 20 ? 0.528 -9.75 -15.859 1 98.75 20 TYR B O 1
ATOM 1595 N N . GLU B 1 21 ? 1.532 -11.273 -17.141 1 98.75 21 GLU B N 1
ATOM 1596 C CA . GLU B 1 21 ? 2.857 -10.719 -16.875 1 98.75 21 GLU B CA 1
ATOM 1597 C C . GLU B 1 21 ? 2.979 -9.297 -17.422 1 98.75 21 GLU B C 1
ATOM 1599 O O . GLU B 1 21 ? 3.584 -8.43 -16.781 1 98.75 21 GLU B O 1
ATOM 1604 N N . GLU B 1 22 ? 2.35 -9.094 -18.547 1 98.56 22 GLU B N 1
ATOM 1605 C CA . GLU B 1 22 ? 2.379 -7.762 -19.141 1 98.56 22 GLU B CA 1
ATOM 1606 C C . GLU B 1 22 ? 1.583 -6.766 -18.297 1 98.56 22 GLU B C 1
ATOM 1608 O O . GLU B 1 22 ? 2.059 -5.668 -18.016 1 98.56 22 GLU B O 1
ATOM 1613 N N . LYS B 1 23 ? 0.404 -7.121 -17.891 1 98.56 23 LYS B N 1
ATOM 1614 C CA . LYS B 1 23 ? -0.416 -6.266 -17.047 1 98.56 23 LYS B CA 1
ATOM 1615 C C . LYS B 1 23 ? 0.27 -5.996 -15.711 1 98.56 23 LYS B C 1
ATOM 1617 O O . LYS B 1 23 ? 0.284 -4.863 -15.227 1 98.56 23 LYS B O 1
ATOM 1622 N N . LEU B 1 24 ? 0.9 -7.066 -15.133 1 98.75 24 LEU B N 1
ATOM 1623 C CA . LEU B 1 24 ? 1.61 -6.957 -13.867 1 98.75 24 LEU B CA 1
ATOM 1624 C C . LEU B 1 24 ? 2.779 -5.98 -13.984 1 98.75 24 LEU B C 1
ATOM 1626 O O . LEU B 1 24 ? 3.031 -5.199 -13.062 1 98.75 24 LEU B O 1
ATOM 1630 N N . LYS B 1 25 ? 3.43 -6.133 -15.102 1 98.56 25 LYS B N 1
ATOM 1631 C CA . LYS B 1 25 ? 4.551 -5.219 -15.32 1 98.56 25 LYS B CA 1
ATOM 1632 C C . LYS B 1 25 ? 4.098 -3.766 -15.234 1 98.56 25 LYS B C 1
ATOM 1634 O O . LYS B 1 25 ? 4.738 -2.945 -14.578 1 98.56 25 LYS B O 1
ATOM 1639 N N . GLY B 1 26 ? 2.982 -3.434 -15.891 1 98.62 26 GLY B N 1
ATOM 1640 C CA . GLY B 1 26 ? 2.449 -2.082 -15.836 1 98.62 26 GLY B CA 1
ATOM 1641 C C . GLY B 1 26 ? 2.051 -1.654 -14.438 1 98.62 26 GLY B C 1
ATOM 1642 O O . GLY B 1 26 ? 2.348 -0.535 -14.016 1 98.62 26 GLY B O 1
ATOM 1643 N N . ILE B 1 27 ? 1.447 -2.516 -13.711 1 98.88 27 ILE B N 1
ATOM 1644 C CA . ILE B 1 27 ? 0.996 -2.23 -12.359 1 98.88 27 ILE B CA 1
ATOM 1645 C C . ILE B 1 27 ? 2.203 -2.037 -11.445 1 98.88 27 ILE B C 1
ATOM 1647 O O . ILE B 1 27 ? 2.23 -1.115 -10.625 1 98.88 27 ILE B O 1
ATOM 1651 N N . GLU B 1 28 ? 3.201 -2.875 -11.602 1 98.75 28 GLU B N 1
ATOM 1652 C CA . GLU B 1 28 ? 4.406 -2.805 -10.781 1 98.75 28 GLU B CA 1
ATOM 1653 C C . GLU B 1 28 ? 5.215 -1.55 -11.094 1 98.75 28 GLU B C 1
ATOM 1655 O O . GLU B 1 28 ? 5.852 -0.98 -10.203 1 98.75 28 GLU B O 1
ATOM 1660 N N . ASP B 1 29 ? 5.184 -1.12 -12.367 1 98.62 29 ASP B N 1
ATOM 1661 C CA . ASP B 1 29 ? 5.812 0.151 -12.719 1 98.62 29 ASP B CA 1
ATOM 1662 C C . ASP B 1 29 ? 5.109 1.318 -12.031 1 98.62 29 ASP B C 1
ATOM 1664 O O . ASP B 1 29 ? 5.766 2.227 -11.516 1 98.62 29 ASP B O 1
ATOM 1668 N N . THR B 1 30 ? 3.787 1.303 -12.031 1 98.81 30 THR B N 1
ATOM 1669 C CA . THR B 1 30 ? 3.002 2.318 -11.344 1 98.81 30 THR B CA 1
ATOM 1670 C C . THR B 1 30 ? 3.287 2.295 -9.844 1 98.81 30 THR B C 1
ATOM 1672 O O . THR B 1 30 ? 3.438 3.348 -9.219 1 98.81 30 THR B O 1
ATOM 1675 N N . TRP B 1 31 ? 3.428 1.084 -9.336 1 98.75 31 TRP B N 1
ATOM 1676 C CA . TRP B 1 31 ? 3.754 0.894 -7.926 1 98.75 31 TRP B CA 1
ATOM 1677 C C . TRP B 1 31 ? 5.113 1.503 -7.594 1 98.75 31 TRP B C 1
ATOM 1679 O O . TRP B 1 31 ? 5.246 2.252 -6.625 1 98.75 31 TRP B O 1
ATOM 1689 N N . ARG B 1 32 ? 6.066 1.264 -8.453 1 98.5 32 ARG B N 1
ATOM 1690 C CA . ARG B 1 32 ? 7.41 1.781 -8.227 1 98.5 32 ARG B CA 1
ATOM 1691 C C . ARG B 1 32 ? 7.422 3.307 -8.258 1 98.5 32 ARG B C 1
ATOM 1693 O O . ARG B 1 32 ? 8.055 3.945 -7.418 1 98.5 32 ARG B O 1
ATOM 1700 N N . ALA B 1 33 ? 6.688 3.809 -9.148 1 98.69 33 ALA B N 1
ATOM 1701 C CA . ALA B 1 33 ? 6.594 5.262 -9.25 1 98.69 33 ALA B CA 1
ATOM 1702 C C . ALA B 1 33 ? 5.938 5.855 -8.008 1 98.69 33 ALA B C 1
ATOM 1704 O O . ALA B 1 33 ? 6.387 6.879 -7.488 1 98.69 33 ALA B O 1
ATOM 1705 N N . PHE B 1 34 ? 4.855 5.25 -7.555 1 98.88 34 PHE B N 1
ATOM 1706 C CA . PHE B 1 34 ? 4.164 5.684 -6.348 1 98.88 34 PHE B CA 1
ATOM 1707 C C . PHE B 1 34 ? 5.102 5.652 -5.145 1 98.88 34 PHE B C 1
ATOM 1709 O O . PHE B 1 34 ? 5.188 6.621 -4.391 1 98.88 34 PHE B O 1
ATOM 1716 N N . VAL B 1 35 ? 5.824 4.508 -5.004 1 98.75 35 VAL B N 1
ATOM 1717 C CA . VAL B 1 35 ? 6.723 4.312 -3.871 1 98.75 35 VAL B CA 1
ATOM 1718 C C . VAL B 1 35 ? 7.805 5.391 -3.879 1 98.75 35 VAL B C 1
ATOM 1720 O O . VAL B 1 35 ? 8.016 6.082 -2.877 1 98.75 35 VAL B O 1
ATOM 1723 N N . ASP B 1 36 ? 8.422 5.609 -5.027 1 98.31 36 ASP B N 1
ATOM 1724 C CA . ASP B 1 36 ? 9.531 6.555 -5.141 1 98.31 36 ASP B CA 1
ATOM 1725 C C . ASP B 1 36 ? 9.07 7.98 -4.852 1 98.31 36 ASP B C 1
ATOM 1727 O O . ASP B 1 36 ? 9.711 8.703 -4.086 1 98.31 36 ASP B O 1
ATOM 1731 N N . SER B 1 37 ? 7.914 8.328 -5.434 1 98.75 37 SER B N 1
ATOM 1732 C CA . SER B 1 37 ? 7.41 9.688 -5.273 1 98.75 37 SER B CA 1
ATOM 1733 C C . SER B 1 37 ? 6.941 9.938 -3.846 1 98.75 37 SER B C 1
ATOM 1735 O O . SER B 1 37 ? 7.16 11.023 -3.297 1 98.75 37 SER B O 1
ATOM 1737 N N . SER B 1 38 ? 6.328 8.969 -3.236 1 98.81 38 SER B N 1
ATOM 1738 C CA . SER B 1 38 ? 5.816 9.117 -1.878 1 98.81 38 SER B CA 1
ATOM 1739 C C . SER B 1 38 ? 6.953 9.258 -0.872 1 98.81 38 SER B C 1
ATOM 1741 O O . SER B 1 38 ? 6.898 10.109 0.02 1 98.81 38 SER B O 1
ATOM 1743 N N . GLN B 1 39 ? 7.977 8.438 -1.115 1 98 39 GLN B N 1
ATOM 1744 C CA . GLN B 1 39 ? 9.125 8.492 -0.215 1 98 39 GLN B CA 1
ATOM 1745 C C . GLN B 1 39 ? 9.859 9.82 -0.349 1 98 39 GLN B C 1
ATOM 1747 O O . GLN B 1 39 ? 10.266 10.422 0.652 1 98 39 GLN B O 1
ATOM 1752 N N . ALA B 1 40 ? 10.008 10.266 -1.552 1 98.12 40 ALA B N 1
ATOM 1753 C CA . ALA B 1 40 ? 10.664 11.547 -1.783 1 98.12 40 ALA B CA 1
ATOM 1754 C C . ALA B 1 40 ? 9.859 12.695 -1.173 1 98.12 40 ALA B C 1
ATOM 1756 O O . ALA B 1 40 ? 10.43 13.602 -0.559 1 98.12 40 ALA B O 1
ATOM 1757 N N . LEU B 1 41 ? 8.5 12.633 -1.339 1 98.69 41 LEU B N 1
ATOM 1758 C CA . LEU B 1 41 ? 7.633 13.672 -0.806 1 98.69 41 LEU B CA 1
ATOM 1759 C C . LEU B 1 41 ? 7.727 13.734 0.715 1 98.69 41 LEU B C 1
ATOM 1761 O O . LEU B 1 41 ? 7.812 14.82 1.293 1 98.69 41 LEU B O 1
ATOM 1765 N N . LYS B 1 42 ? 7.707 12.57 1.333 1 98.38 42 LYS B N 1
ATOM 1766 C CA . LYS B 1 42 ? 7.809 12.516 2.789 1 98.38 42 LYS B CA 1
ATOM 1767 C C . LYS B 1 42 ? 9.125 13.117 3.271 1 98.38 42 LYS B C 1
ATOM 1769 O O . LYS B 1 42 ? 9.156 13.844 4.266 1 98.38 42 LYS B O 1
ATOM 1774 N N . GLY B 1 43 ? 10.195 12.781 2.59 1 97.12 43 GLY B N 1
ATOM 1775 C CA . GLY B 1 43 ? 11.484 13.359 2.943 1 97.12 43 GLY B CA 1
ATOM 1776 C C . GLY B 1 43 ? 11.508 14.867 2.857 1 97.12 43 GLY B C 1
ATOM 1777 O O . GLY B 1 43 ? 11.984 15.547 3.771 1 97.12 43 GLY B O 1
ATOM 1778 N N . SER B 1 44 ? 10.969 15.438 1.798 1 98.19 44 SER B N 1
ATOM 1779 C CA . SER B 1 44 ? 10.898 16.875 1.62 1 98.19 44 SER B CA 1
ATOM 1780 C C . SER B 1 44 ? 10 17.531 2.674 1 98.19 44 SER B C 1
ATOM 1782 O O . SER B 1 44 ? 10.336 18.578 3.221 1 98.19 44 SER B O 1
ATOM 1784 N N . TRP B 1 45 ? 8.914 16.891 2.955 1 98.31 45 TRP B N 1
ATOM 1785 C CA . TRP B 1 45 ? 7.945 17.422 3.904 1 98.31 45 TRP B CA 1
ATOM 1786 C C . TRP B 1 45 ? 8.523 17.469 5.312 1 98.31 45 TRP B C 1
ATOM 1788 O O . TRP B 1 45 ? 8.344 18.438 6.043 1 98.31 45 TRP B O 1
ATOM 1798 N N . ASP B 1 46 ? 9.273 16.406 5.703 1 95 46 ASP B N 1
ATOM 1799 C CA . ASP B 1 46 ? 9.875 16.359 7.031 1 95 46 ASP B CA 1
ATOM 1800 C C . ASP B 1 46 ? 10.836 17.516 7.246 1 95 46 ASP B C 1
ATOM 1802 O O . ASP B 1 46 ? 10.992 18.016 8.367 1 95 46 ASP B O 1
ATOM 1806 N N . SER B 1 47 ? 11.375 17.984 6.156 1 94.5 47 SER B N 1
ATOM 1807 C CA . SER B 1 47 ? 12.297 19.109 6.23 1 94.5 47 SER B CA 1
ATOM 1808 C C . SER B 1 47 ? 11.547 20.438 6.227 1 94.5 47 SER B C 1
ATOM 1810 O O . SER B 1 47 ? 11.922 21.375 6.941 1 94.5 47 SER B O 1
ATOM 1812 N N . ASP B 1 48 ? 10.469 20.5 5.523 1 97.62 48 ASP B N 1
ATOM 1813 C CA . ASP B 1 48 ? 9.828 21.781 5.254 1 97.62 48 ASP B CA 1
ATOM 1814 C C . ASP B 1 48 ? 8.719 22.062 6.266 1 97.62 48 ASP B C 1
ATOM 1816 O O . ASP B 1 48 ? 8.266 23.203 6.395 1 97.62 48 ASP B O 1
ATOM 1820 N N . ILE B 1 49 ? 8.289 21 6.98 1 96.44 49 ILE B N 1
ATOM 1821 C CA . ILE B 1 49 ? 7.141 21.203 7.859 1 96.44 49 ILE B CA 1
ATOM 1822 C C . ILE B 1 49 ? 7.52 22.172 8.977 1 96.44 49 ILE B C 1
ATOM 1824 O O . ILE B 1 49 ? 6.691 22.953 9.438 1 96.44 49 ILE B O 1
ATOM 1828 N N . ALA B 1 50 ? 8.781 22.172 9.391 1 93.44 50 ALA B N 1
ATOM 1829 C CA . ALA B 1 50 ? 9.242 23.125 10.398 1 93.44 50 ALA B CA 1
ATOM 1830 C C . ALA B 1 50 ? 9.148 24.562 9.875 1 93.44 50 ALA B C 1
ATOM 1832 O O . ALA B 1 50 ? 8.711 25.469 10.594 1 93.44 50 ALA B O 1
ATOM 1833 N N . LYS B 1 51 ? 9.555 24.719 8.625 1 96.44 51 LYS B N 1
ATOM 1834 C CA . LYS B 1 51 ? 9.445 26.031 7.996 1 96.44 51 LYS B CA 1
ATOM 1835 C C . LYS B 1 51 ? 7.996 26.5 7.922 1 96.44 51 LYS B C 1
ATOM 1837 O O . LYS B 1 51 ? 7.691 27.656 8.188 1 96.44 51 LYS B O 1
ATOM 1842 N N . ALA B 1 52 ? 7.141 25.609 7.562 1 98.19 52 ALA B N 1
ATOM 1843 C CA . ALA B 1 52 ? 5.719 25.938 7.492 1 98.19 52 ALA B CA 1
ATOM 1844 C C . ALA B 1 52 ? 5.188 26.375 8.859 1 98.19 52 ALA B C 1
ATOM 1846 O O . ALA B 1 52 ? 4.469 27.375 8.961 1 98.19 52 ALA B O 1
ATOM 1847 N N . LYS B 1 53 ? 5.645 25.688 9.867 1 96.5 53 LYS B N 1
ATOM 1848 C CA . LYS B 1 53 ? 5.184 26 11.219 1 96.5 53 LYS B CA 1
ATOM 1849 C C . LYS B 1 53 ? 5.715 27.359 11.688 1 96.5 53 LYS B C 1
ATOM 1851 O O . LYS B 1 53 ? 5.012 28.109 12.367 1 96.5 53 LYS B O 1
ATOM 1856 N N . ILE B 1 54 ? 6.922 27.672 11.297 1 97.12 54 ILE B N 1
ATOM 1857 C CA . ILE B 1 54 ? 7.531 28.953 11.641 1 97.12 54 ILE B CA 1
ATOM 1858 C C . ILE B 1 54 ? 6.746 30.078 10.992 1 97.12 54 ILE B C 1
ATOM 1860 O O . ILE B 1 54 ? 6.465 31.094 11.633 1 97.12 54 ILE B O 1
ATOM 1864 N N . ARG B 1 55 ? 6.371 29.922 9.758 1 98.06 55 ARG B N 1
ATOM 1865 C CA . ARG B 1 55 ? 5.582 30.938 9.078 1 98.06 55 ARG B CA 1
ATOM 1866 C C . ARG B 1 55 ? 4.227 31.125 9.742 1 98.06 55 ARG B C 1
ATOM 1868 O O . ARG B 1 55 ? 3.744 32.25 9.891 1 98.06 55 ARG B O 1
ATOM 1875 N N . LEU B 1 56 ? 3.654 30.047 10.141 1 98.12 56 LEU B N 1
ATOM 1876 C CA . LEU B 1 56 ? 2.379 30.125 10.844 1 98.12 56 LEU B CA 1
ATOM 1877 C C . LEU B 1 56 ? 2.531 30.875 12.156 1 98.12 56 LEU B C 1
ATOM 1879 O O . LEU B 1 56 ? 1.704 31.734 12.484 1 98.12 56 LEU B O 1
ATOM 1883 N N . GLU B 1 57 ? 3.596 30.609 12.836 1 97.12 57 GLU B N 1
ATOM 1884 C CA . GLU B 1 57 ? 3.871 31.281 14.102 1 97.12 57 GLU B CA 1
ATOM 1885 C C . GLU B 1 57 ? 4.105 32.781 13.898 1 97.12 57 GLU B C 1
ATOM 1887 O O . GLU B 1 57 ? 3.73 33.594 14.75 1 97.12 57 GLU B O 1
ATOM 1892 N N . GLN B 1 58 ? 4.742 33.125 12.828 1 97.88 58 GLN B N 1
ATOM 1893 C CA . GLN B 1 58 ? 4.965 34.531 12.508 1 97.88 58 GLN B CA 1
ATOM 1894 C C . GLN B 1 58 ? 3.643 35.281 12.344 1 97.88 58 GLN B C 1
ATOM 1896 O O . GLN B 1 58 ? 3.498 36.406 12.82 1 97.88 58 GLN B O 1
ATOM 1901 N N . ILE B 1 59 ? 2.695 34.594 11.719 1 98.31 59 ILE B N 1
ATOM 1902 C CA . ILE B 1 59 ? 1.382 35.219 11.531 1 98.31 59 ILE B CA 1
ATOM 1903 C C . ILE B 1 59 ? 0.712 35.406 12.891 1 98.31 59 ILE B C 1
ATOM 1905 O O . ILE B 1 59 ? 0.192 36.5 13.18 1 98.31 59 ILE B O 1
ATOM 1909 N N . GLN B 1 60 ? 0.825 34.438 13.695 1 97.81 60 GLN B N 1
ATOM 1910 C CA . GLN B 1 60 ? 0.21 34.5 15.016 1 97.81 60 GLN B CA 1
ATOM 1911 C C . GLN B 1 60 ? 0.878 35.562 15.898 1 97.81 60 GLN B C 1
ATOM 1913 O O . GLN B 1 60 ? 0.219 36.188 16.719 1 97.81 60 GLN B O 1
ATOM 1918 N N . ALA B 1 61 ? 2.168 35.688 15.703 1 97.75 61 ALA B N 1
ATOM 1919 C CA . ALA B 1 61 ? 2.906 36.688 16.469 1 97.75 61 ALA B CA 1
ATOM 1920 C C . ALA B 1 61 ? 2.424 38.094 16.141 1 97.75 61 ALA B C 1
ATOM 1922 O O . ALA B 1 61 ? 2.373 38.969 17.016 1 97.75 61 ALA B O 1
ATOM 1923 N N . VAL B 1 62 ? 2.117 38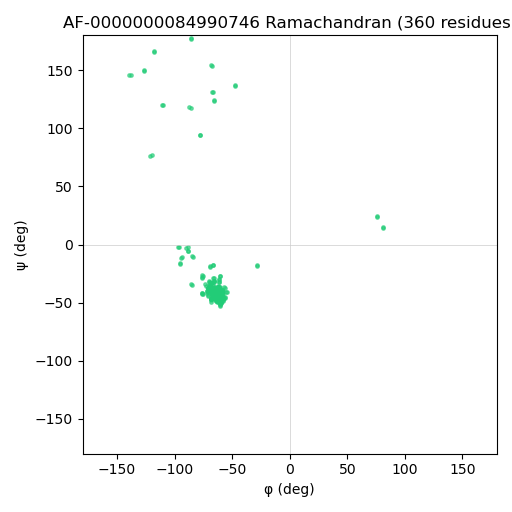.312 14.891 1 97.94 62 VAL B N 1
ATOM 1924 C CA . VAL B 1 62 ? 1.608 39.625 14.492 1 97.94 62 VAL B CA 1
ATOM 1925 C C . VAL B 1 62 ? 0.244 39.844 15.133 1 97.94 62 VAL B C 1
ATOM 1927 O O . VAL B 1 62 ? -0.053 40.969 15.578 1 97.94 62 VAL B O 1
ATOM 1930 N N . VAL B 1 63 ? -0.574 38.812 15.148 1 98.06 63 VAL B N 1
ATOM 1931 C CA . VAL B 1 63 ? -1.865 38.906 15.82 1 98.06 63 VAL B CA 1
ATOM 1932 C C . VAL B 1 63 ? -1.657 39.312 17.281 1 98.06 63 VAL B C 1
ATOM 1934 O O . VAL B 1 63 ? -2.328 40.219 17.781 1 98.06 63 VAL B O 1
ATOM 1937 N N . ALA B 1 64 ? -0.708 38.688 17.906 1 97.5 64 ALA B N 1
ATOM 1938 C CA . ALA B 1 64 ? -0.41 38.969 19.312 1 97.5 64 ALA B CA 1
ATOM 1939 C C . ALA B 1 64 ? 0.08 40.406 19.469 1 97.5 64 ALA B C 1
ATOM 1941 O O . ALA B 1 64 ? -0.253 41.094 20.453 1 97.5 64 ALA B O 1
ATOM 1942 N N . GLU B 1 65 ? 0.902 40.906 18.547 1 97.12 65 GLU B N 1
ATOM 1943 C CA . GLU B 1 65 ? 1.391 42.281 18.594 1 97.12 65 GLU B CA 1
ATOM 1944 C C . GLU B 1 65 ? 0.243 43.281 18.453 1 97.12 65 GLU B C 1
ATOM 1946 O O . GLU B 1 65 ? 0.219 44.281 19.141 1 97.12 65 GLU B O 1
ATOM 1951 N N . LEU B 1 66 ? -0.658 42.969 17.531 1 97.44 66 LEU B N 1
ATOM 1952 C CA . LEU B 1 66 ? -1.821 43.812 17.359 1 97.44 66 LEU B CA 1
ATOM 1953 C C . LEU B 1 66 ? -2.672 43.844 18.625 1 97.44 66 LEU B C 1
ATOM 1955 O O . LEU B 1 66 ? -3.215 44.906 18.984 1 97.44 66 LEU B O 1
ATOM 1959 N N . ALA B 1 67 ? -2.799 42.719 19.281 1 97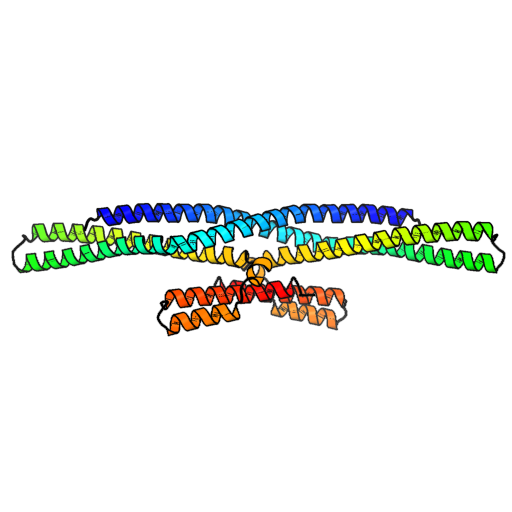.5 67 ALA B N 1
ATOM 1960 C CA . ALA B 1 67 ? -3.527 42.688 20.547 1 97.5 67 ALA B CA 1
ATOM 1961 C C . ALA B 1 67 ? -2.867 43.562 21.609 1 97.5 67 ALA B C 1
ATOM 1963 O O . ALA B 1 67 ? -3.553 44.25 22.359 1 97.5 67 ALA B O 1
ATOM 1964 N N . ARG B 1 68 ? -1.568 43.594 21.609 1 97.81 68 ARG B N 1
ATOM 1965 C CA . ARG B 1 68 ? -0.832 44.469 22.531 1 97.81 68 ARG B CA 1
ATOM 1966 C C . ARG B 1 68 ? -1.038 45.938 22.188 1 97.81 68 ARG B C 1
ATOM 1968 O O . ARG B 1 68 ? -1.129 46.781 23.078 1 97.81 68 ARG B O 1
ATOM 1975 N N . GLU B 1 69 ? -1.048 46.156 20.906 1 96.19 69 GLU B N 1
ATOM 1976 C CA . GLU B 1 69 ? -1.309 47.531 20.453 1 96.19 69 GLU B CA 1
ATOM 1977 C C . GLU B 1 69 ? -2.664 48 20.953 1 96.19 69 GLU B C 1
ATOM 1979 O O . GLU B 1 69 ? -2.797 49.156 21.359 1 96.19 69 GLU B O 1
ATOM 1984 N N . VAL B 1 70 ? -3.652 47.125 20.906 1 97.12 70 VAL B N 1
ATOM 1985 C CA . VAL B 1 70 ? -4.984 47.469 21.391 1 97.12 70 VAL B CA 1
ATOM 1986 C C . VAL B 1 70 ? -4.926 47.781 22.875 1 97.12 70 VAL B C 1
ATOM 1988 O O . VAL B 1 70 ? -5.562 48.75 23.344 1 97.12 70 VAL B O 1
ATOM 1991 N N . GLU B 1 71 ? -4.172 47.062 23.609 1 97.62 71 GLU B N 1
ATOM 1992 C CA . GLU B 1 71 ? -3.996 47.312 25.047 1 97.62 71 GLU B CA 1
ATOM 1993 C C . GLU B 1 71 ? -3.348 48.688 25.281 1 97.62 71 GLU B C 1
ATOM 1995 O O . GLU B 1 71 ? -3.768 49.406 26.172 1 97.62 71 GLU B O 1
ATOM 2000 N N . VAL B 1 72 ? -2.359 48.969 24.516 1 97.38 72 VAL B N 1
ATOM 2001 C CA . VAL B 1 72 ? -1.645 50.25 24.641 1 97.38 72 VAL B CA 1
ATOM 2002 C C . VAL B 1 72 ? -2.584 51.406 24.312 1 97.38 72 VAL B C 1
ATOM 2004 O O . VAL B 1 72 ? -2.594 52.406 25.016 1 97.38 72 VAL B O 1
ATOM 2007 N N . LEU B 1 73 ? -3.391 51.25 23.234 1 97.5 73 LEU B N 1
ATOM 2008 C CA . LEU B 1 73 ? -4.355 52.25 22.844 1 97.5 73 LEU B CA 1
ATOM 2009 C C . LEU B 1 73 ? -5.391 52.469 23.938 1 97.5 73 LEU B C 1
ATOM 2011 O O . LEU B 1 73 ? -5.785 53.625 24.203 1 97.5 73 LEU B O 1
ATOM 2015 N N . THR B 1 74 ? -5.844 51.406 24.547 1 97.56 74 THR B N 1
ATOM 2016 C CA . THR B 1 74 ? -6.809 51.5 25.625 1 97.56 74 THR B CA 1
ATOM 2017 C C . THR B 1 74 ? -6.227 52.281 26.812 1 97.56 74 THR B C 1
ATOM 2019 O O . THR B 1 74 ? -6.895 53.156 27.375 1 97.56 74 THR B O 1
ATOM 2022 N N . ALA B 1 75 ? -4.965 51.969 27.156 1 97.56 75 ALA B N 1
ATOM 2023 C CA . ALA B 1 75 ? -4.289 52.688 28.234 1 97.56 75 ALA B CA 1
ATOM 2024 C C . ALA B 1 75 ? -4.145 54.156 27.922 1 97.56 75 ALA B C 1
ATOM 2026 O O . ALA B 1 75 ? -4.344 55 28.781 1 97.56 75 ALA B O 1
ATOM 2027 N N . LYS B 1 76 ? -3.834 54.469 26.688 1 97.62 76 LYS B N 1
ATOM 2028 C CA . LYS B 1 76 ? -3.668 55.875 26.266 1 97.62 76 LYS B CA 1
ATOM 2029 C C . LYS B 1 76 ? -4.984 56.625 26.359 1 97.62 76 LYS B C 1
ATOM 2031 O O . LYS B 1 76 ? -4.996 57.812 26.734 1 97.62 76 LYS B O 1
ATOM 2036 N N . ARG B 1 77 ? -6.031 55.969 25.984 1 97.19 77 ARG B N 1
ATOM 2037 C CA . ARG B 1 77 ? -7.352 56.594 26.109 1 97.19 77 ARG B CA 1
ATOM 2038 C C . ARG B 1 77 ? -7.676 56.906 27.562 1 97.19 77 ARG B C 1
ATOM 2040 O O . ARG B 1 77 ? -8.156 58 27.859 1 97.19 77 ARG B O 1
ATOM 2047 N N . GLU B 1 78 ? -7.441 55.969 28.469 1 96.81 78 GLU B N 1
ATOM 2048 C CA . GLU B 1 78 ? -7.727 56.125 29.891 1 96.81 78 GLU B CA 1
ATOM 2049 C C . GLU B 1 78 ? -6.914 57.281 30.484 1 96.81 78 GLU B C 1
ATOM 2051 O O . GLU B 1 78 ? -7.367 57.938 31.406 1 96.81 78 GLU B O 1
ATOM 2056 N N . LEU B 1 79 ? -5.766 57.469 29.906 1 97.44 79 LEU B N 1
ATOM 2057 C CA . LEU B 1 79 ? -4.875 58.531 30.406 1 97.44 79 LEU B CA 1
ATOM 2058 C C . LEU B 1 79 ? -5.16 59.844 29.734 1 97.44 79 LEU B C 1
ATOM 2060 O O . LEU B 1 79 ? -4.535 60.875 30.047 1 97.44 79 LEU B O 1
ATOM 2064 N N . GLY B 1 80 ? -6.074 59.906 28.797 1 96.31 80 GLY B N 1
ATOM 2065 C CA . GLY B 1 80 ? -6.438 61.125 28.094 1 96.31 80 GLY B CA 1
ATOM 2066 C C . GLY B 1 80 ? -5.414 61.531 27.047 1 96.31 80 GLY B C 1
ATOM 2067 O O . GLY B 1 80 ? -5.355 62.688 26.641 1 96.31 80 GLY B O 1
ATOM 2068 N N . LEU B 1 81 ? -4.668 60.531 26.609 1 97.19 81 LEU B N 1
ATOM 2069 C CA . LEU B 1 81 ? -3.57 60.812 25.688 1 97.19 81 LEU B CA 1
ATOM 2070 C C . LEU B 1 81 ? -4.02 60.656 24.234 1 97.19 81 LEU B C 1
ATOM 2072 O O . LEU B 1 81 ? -3.312 61.094 23.312 1 97.19 81 LEU B O 1
ATOM 2076 N N . ILE B 1 82 ? -5.141 60.125 23.984 1 96.06 82 ILE B N 1
ATOM 2077 C CA . ILE B 1 82 ? -5.727 60.031 22.656 1 96.06 82 ILE B CA 1
ATOM 2078 C C . ILE B 1 82 ? -7.223 60.312 22.719 1 96.06 82 ILE B C 1
ATOM 2080 O O . ILE B 1 82 ? -7.863 60.094 23.75 1 96.06 82 ILE B O 1
ATOM 2084 N N . SER B 1 83 ? -7.738 60.938 21.672 1 96.94 83 SER B N 1
ATOM 2085 C CA . SER B 1 83 ? -9.164 61.25 21.625 1 96.94 83 SER B CA 1
ATOM 2086 C C . SER B 1 83 ? -9.992 59.969 21.5 1 96.94 83 SER B C 1
ATOM 2088 O O . SER B 1 83 ? -9.492 58.938 21.016 1 96.94 83 SER B O 1
ATOM 2090 N N . GLU B 1 84 ? -11.219 60.062 21.969 1 95.94 84 GLU B N 1
ATOM 2091 C CA . GLU B 1 84 ? -12.141 58.938 21.828 1 95.94 84 GLU B CA 1
ATOM 2092 C C . GLU B 1 84 ? -12.305 58.531 20.359 1 95.94 84 GLU B C 1
ATOM 2094 O O . GLU B 1 84 ? -12.391 57.344 20.047 1 95.94 84 GLU B O 1
ATOM 2099 N N . GLU B 1 85 ? -12.305 59.531 19.484 1 96.12 85 GLU B N 1
ATOM 2100 C CA . GLU B 1 85 ? -12.477 59.281 18.062 1 96.12 85 GLU B CA 1
ATOM 2101 C C . GLU B 1 85 ? -11.273 58.531 17.484 1 96.12 85 GLU B C 1
ATOM 2103 O O . GLU B 1 85 ? -11.43 57.562 16.75 1 96.12 85 GLU B O 1
ATOM 2108 N N . ASP B 1 86 ? -10.062 58.969 17.875 1 96.31 86 ASP B N 1
ATOM 2109 C CA . ASP B 1 86 ? -8.852 58.312 17.406 1 96.31 86 ASP B CA 1
ATOM 2110 C C . ASP B 1 86 ? -8.734 56.906 17.953 1 96.31 86 ASP B C 1
ATOM 2112 O O . ASP B 1 86 ? -8.352 55.969 17.219 1 96.31 86 ASP B O 1
ATOM 2116 N N . TYR B 1 87 ? -9.117 56.719 19.203 1 97 87 TYR B N 1
ATOM 2117 C CA . TYR B 1 87 ? -9.109 55.406 19.828 1 97 87 TYR B CA 1
ATOM 2118 C C . TYR B 1 87 ? -10.023 54.438 19.078 1 97 87 TYR B C 1
ATOM 2120 O O . TYR B 1 87 ? -9.609 53.344 18.688 1 97 87 TYR B O 1
ATOM 2128 N N . ARG B 1 88 ? -11.188 54.875 18.844 1 97.62 88 ARG B N 1
ATOM 2129 C CA . ARG B 1 88 ? -12.164 54 18.172 1 97.62 88 ARG B CA 1
ATOM 2130 C C . ARG B 1 88 ? -11.672 53.625 16.797 1 97.62 88 ARG B C 1
ATOM 2132 O O . ARG B 1 88 ? -11.766 52.438 16.406 1 97.62 88 ARG B O 1
ATOM 2139 N N . LYS B 1 89 ? -11.133 54.5 16.094 1 97.31 89 LYS B N 1
ATOM 2140 C CA . LYS B 1 89 ? -10.664 54.25 14.727 1 97.31 89 LYS B CA 1
ATOM 2141 C C . LYS B 1 89 ? -9.484 53.281 14.727 1 97.31 89 LYS B C 1
ATOM 2143 O O . LYS B 1 89 ? -9.469 52.312 13.961 1 97.31 89 LYS B O 1
ATOM 2148 N N . LEU B 1 90 ? -8.508 53.5 15.609 1 97.06 90 LEU B N 1
ATOM 2149 C CA . LEU B 1 90 ? -7.285 52.719 15.641 1 97.06 90 LEU B CA 1
ATOM 2150 C C . LEU B 1 90 ? -7.57 51.312 16.156 1 97.06 90 LEU B C 1
ATOM 2152 O O . LEU B 1 90 ? -7.023 50.312 15.633 1 97.06 90 LEU B O 1
ATOM 2156 N N . VAL B 1 91 ? -8.438 51.188 17.094 1 97.06 91 VAL B N 1
ATOM 2157 C CA . VAL B 1 91 ? -8.781 49.875 17.672 1 97.06 91 VAL B CA 1
ATOM 2158 C C . VAL B 1 91 ? -9.594 49.094 16.656 1 97.06 91 VAL B C 1
ATOM 2160 O O . VAL B 1 91 ? -9.375 47.875 16.5 1 97.06 91 VAL B O 1
ATOM 2163 N N . GLU B 1 92 ? -10.492 49.75 16 1 97.31 92 GLU B N 1
ATOM 2164 C CA . GLU B 1 92 ? -11.273 49.062 14.977 1 97.31 92 GLU B CA 1
ATOM 2165 C C . GLU B 1 92 ? -10.367 48.531 13.859 1 97.31 92 GLU B C 1
ATOM 2167 O O . GLU B 1 92 ? -10.562 47.406 13.375 1 97.31 92 GLU B O 1
ATOM 2172 N N . ASP B 1 93 ? -9.398 49.312 13.484 1 96.62 93 ASP B N 1
ATOM 2173 C CA . ASP B 1 93 ? -8.445 48.875 12.453 1 96.62 93 ASP B CA 1
ATOM 2174 C C . ASP B 1 93 ? -7.617 47.688 12.93 1 96.62 93 ASP B C 1
ATOM 2176 O O . ASP B 1 93 ? -7.457 46.719 12.203 1 96.62 93 ASP B O 1
ATOM 2180 N N . ALA B 1 94 ? -7.141 47.781 14.141 1 96.75 94 ALA B N 1
ATOM 2181 C CA . ALA B 1 94 ? -6.328 46.688 14.703 1 96.75 94 ALA B CA 1
ATOM 2182 C C . ALA B 1 94 ? -7.141 45.406 14.844 1 96.75 94 ALA B C 1
ATOM 2184 O O . ALA B 1 94 ? -6.668 44.344 14.492 1 96.75 94 ALA B O 1
ATOM 2185 N N . ARG B 1 95 ? -8.352 45.531 15.266 1 97.25 95 ARG B N 1
ATOM 2186 C CA . ARG B 1 95 ? -9.203 44.375 15.477 1 97.25 95 ARG B CA 1
ATOM 2187 C C . ARG B 1 95 ? -9.594 43.75 14.148 1 97.25 95 ARG B C 1
ATOM 2189 O O . ARG B 1 95 ? -9.703 42.5 14.055 1 97.25 95 ARG B O 1
ATOM 2196 N N . SER B 1 96 ? -9.836 44.562 13.188 1 97.56 96 SER B N 1
ATOM 2197 C CA . SER B 1 96 ? -10.148 44.031 11.859 1 97.56 96 SER B CA 1
ATOM 2198 C C . SER B 1 96 ? -8.984 43.219 11.289 1 97.56 96 SER B C 1
ATOM 2200 O O . SER B 1 96 ? -9.18 42.125 10.75 1 97.56 96 SER B O 1
ATOM 2202 N N . LYS B 1 97 ? -7.785 43.75 11.445 1 97.25 97 LYS B N 1
ATOM 2203 C CA . LYS B 1 97 ? -6.594 43.031 10.969 1 97.25 97 LYS B CA 1
ATOM 2204 C C . LYS B 1 97 ? -6.355 41.75 11.742 1 97.25 97 LYS B C 1
ATOM 2206 O O . LYS B 1 97 ? -6 40.719 11.156 1 97.25 97 LYS B O 1
ATOM 2211 N N . MET B 1 98 ? -6.578 41.812 13.039 1 97.94 98 MET B N 1
ATOM 2212 C CA . MET B 1 98 ? -6.426 40.625 13.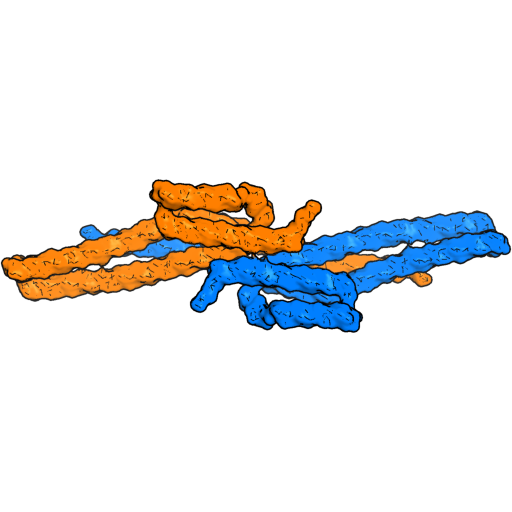875 1 97.94 98 MET B CA 1
ATOM 2213 C C . MET B 1 98 ? -7.367 39.531 13.422 1 97.94 98 MET B C 1
ATOM 2215 O O . MET B 1 98 ? -6.953 38.375 13.273 1 97.94 98 MET B O 1
ATOM 2219 N N . ALA B 1 99 ? -8.586 39.906 13.164 1 97.81 99 ALA B N 1
ATOM 2220 C CA . ALA B 1 99 ? -9.594 38.938 12.758 1 97.81 99 ALA B CA 1
ATOM 2221 C C . ALA B 1 99 ? -9.227 38.281 11.422 1 97.81 99 ALA B C 1
ATOM 2223 O O . ALA B 1 99 ? -9.375 37.062 11.25 1 97.81 99 ALA B O 1
ATOM 2224 N N . GLU B 1 100 ? -8.773 39.094 10.547 1 97.81 100 GLU B N 1
ATOM 2225 C CA . GLU B 1 100 ? -8.367 38.625 9.234 1 97.81 100 GLU B CA 1
ATOM 2226 C C . GLU B 1 100 ? -7.191 37.656 9.352 1 97.81 100 GLU B C 1
ATOM 2228 O O . GLU B 1 100 ? -7.211 36.562 8.773 1 97.81 100 GLU B O 1
ATOM 2233 N N . LEU B 1 101 ? -6.203 38.031 10.117 1 98.25 101 LEU B N 1
ATOM 2234 C CA . LEU B 1 101 ? -4.992 37.219 10.258 1 98.25 101 LEU B CA 1
ATOM 2235 C C . LEU B 1 101 ? -5.281 35.938 11.016 1 98.25 101 LEU B C 1
ATOM 2237 O O . LEU B 1 101 ? -4.723 34.875 10.688 1 98.25 101 LEU B O 1
ATOM 2241 N N . GLU B 1 102 ? -6.16 36 11.961 1 98.12 102 GLU B N 1
ATOM 2242 C CA . GLU B 1 102 ? -6.543 34.812 12.703 1 98.12 102 GLU B CA 1
ATOM 2243 C C . GLU B 1 102 ? -7.238 33.781 11.797 1 98.12 102 GLU B C 1
ATOM 2245 O O . GLU B 1 102 ? -6.973 32.594 11.883 1 98.12 102 GLU B O 1
ATOM 2250 N N . GLU B 1 103 ? -8.117 34.344 11.016 1 98.38 103 GLU B N 1
ATOM 2251 C CA . GLU B 1 103 ? -8.82 33.469 10.086 1 98.38 103 GLU B CA 1
ATOM 2252 C C . GLU B 1 103 ? -7.852 32.812 9.102 1 98.38 103 GLU B C 1
ATOM 2254 O O . GLU B 1 103 ? -7.941 31.625 8.836 1 98.38 103 GLU B O 1
ATOM 2259 N N . ARG B 1 104 ? -6.93 33.594 8.625 1 98.19 104 ARG B N 1
ATOM 2260 C CA . ARG B 1 104 ? -5.945 33.062 7.68 1 98.19 104 ARG B CA 1
ATOM 2261 C C . ARG B 1 104 ? -5.031 32.062 8.352 1 98.19 104 ARG B C 1
ATOM 2263 O O . ARG B 1 104 ? -4.707 31.016 7.758 1 98.19 104 ARG B O 1
ATOM 2270 N N . ALA B 1 105 ? -4.613 32.344 9.531 1 98.38 105 ALA B N 1
ATOM 2271 C CA . ALA B 1 105 ? -3.746 31.438 10.273 1 98.38 105 ALA B CA 1
ATOM 2272 C C . ALA B 1 105 ? -4.438 30.094 10.516 1 98.38 105 ALA B C 1
ATOM 2274 O O . ALA B 1 105 ? -3.826 29.047 10.344 1 98.38 105 ALA B O 1
ATOM 2275 N N . LYS B 1 106 ? -5.672 30.188 10.875 1 98.44 106 LYS B N 1
ATOM 2276 C CA . LYS B 1 106 ? -6.43 28.969 11.109 1 98.44 106 LYS B CA 1
ATOM 2277 C C . LYS B 1 106 ? -6.547 28.141 9.836 1 98.44 106 LYS B C 1
ATOM 2279 O O . LYS B 1 106 ? -6.324 26.922 9.859 1 98.44 106 LYS B O 1
ATOM 2284 N N . ALA B 1 107 ? -6.895 28.828 8.766 1 98.44 107 ALA B N 1
ATOM 2285 C CA . ALA B 1 107 ? -7.051 28.125 7.488 1 98.44 107 ALA B CA 1
ATOM 2286 C C . ALA B 1 107 ? -5.742 27.469 7.059 1 98.44 107 ALA B C 1
ATOM 2288 O O . ALA B 1 107 ? -5.738 26.328 6.602 1 98.44 107 ALA B O 1
ATOM 2289 N N . LEU B 1 108 ? -4.668 28.188 7.223 1 98.69 108 LEU B N 1
ATOM 2290 C CA . LEU B 1 108 ? -3.359 27.672 6.836 1 98.69 108 LEU B CA 1
ATOM 2291 C C . LEU B 1 108 ? -2.934 26.531 7.758 1 98.69 108 LEU B C 1
ATOM 2293 O O . LEU B 1 108 ? -2.332 25.547 7.309 1 98.69 108 LEU B O 1
ATOM 2297 N N . GLY B 1 109 ? -3.246 26.656 9.016 1 98.44 109 GLY B N 1
ATOM 2298 C CA . GLY B 1 109 ? -2.982 25.578 9.953 1 98.44 109 GLY B CA 1
ATOM 2299 C C . GLY B 1 109 ? -3.711 24.297 9.594 1 98.44 109 GLY B C 1
ATOM 2300 O O . GLY B 1 109 ? -3.129 23.203 9.656 1 98.44 109 GLY B O 1
ATOM 2301 N N . ASP B 1 110 ? -4.949 24.438 9.219 1 98.19 110 ASP B N 1
ATOM 2302 C CA . ASP B 1 110 ? -5.75 23.297 8.789 1 98.19 110 ASP B CA 1
ATOM 2303 C C . ASP B 1 110 ? -5.168 22.656 7.531 1 98.19 110 ASP B C 1
ATOM 2305 O O . ASP B 1 110 ? -5.141 21.438 7.406 1 98.19 110 ASP B O 1
ATOM 2309 N N . ARG B 1 111 ? -4.73 23.484 6.645 1 98.19 111 ARG B N 1
ATOM 2310 C CA . ARG B 1 111 ? -4.125 23.016 5.406 1 98.19 111 ARG B CA 1
ATOM 2311 C C . ARG B 1 111 ? -2.846 22.234 5.688 1 98.19 111 ARG B C 1
ATOM 2313 O O . ARG B 1 111 ? -2.607 21.188 5.086 1 98.19 111 ARG B O 1
ATOM 2320 N N . ILE B 1 112 ? -2.096 22.688 6.586 1 98.44 112 ILE B N 1
ATOM 2321 C CA . ILE B 1 112 ? -0.873 22 6.988 1 98.44 112 ILE B CA 1
ATOM 2322 C C . ILE B 1 112 ? -1.217 20.609 7.547 1 98.44 112 ILE B C 1
ATOM 2324 O O . ILE B 1 112 ? -0.604 19.609 7.168 1 98.44 112 ILE B O 1
ATOM 2328 N N . ALA B 1 113 ? -2.236 20.609 8.43 1 96.56 113 ALA B N 1
ATOM 2329 C CA . ALA B 1 113 ? -2.637 19.359 9.062 1 96.56 113 ALA B CA 1
ATOM 2330 C C . ALA B 1 113 ? -3.131 18.344 8.031 1 96.56 113 ALA B C 1
ATOM 2332 O O . ALA B 1 113 ? -2.818 17.156 8.109 1 96.56 113 ALA B O 1
ATOM 2333 N N . GLN B 1 114 ? -3.867 18.828 7.043 1 97.56 114 GLN B N 1
ATOM 2334 C CA . GLN B 1 114 ? -4.406 17.969 5.992 1 97.56 114 GLN B CA 1
ATOM 2335 C C . GLN B 1 114 ? -3.289 17.406 5.121 1 97.56 114 GLN B C 1
ATOM 2337 O O . GLN B 1 114 ? -3.283 16.219 4.805 1 97.56 114 GLN B O 1
ATOM 2342 N N . ILE B 1 115 ? -2.404 18.266 4.75 1 98.44 115 ILE B N 1
ATOM 2343 C CA . ILE B 1 115 ? -1.28 17.828 3.924 1 98.44 115 ILE B CA 1
ATOM 2344 C C . ILE B 1 115 ? -0.436 16.812 4.684 1 98.44 115 ILE B C 1
ATOM 2346 O O . ILE B 1 115 ? -0.054 15.781 4.133 1 98.44 115 ILE B O 1
ATOM 2350 N N . ASP B 1 116 ? -0.234 17.078 5.926 1 97 116 ASP B N 1
ATOM 2351 C CA . ASP B 1 116 ? 0.557 16.188 6.758 1 97 116 ASP B CA 1
ATOM 2352 C C . ASP B 1 116 ? -0.084 14.797 6.828 1 97 116 ASP B C 1
ATOM 2354 O O . ASP B 1 116 ? 0.597 13.781 6.668 1 97 116 ASP B O 1
ATOM 2358 N N . ALA B 1 117 ? -1.354 14.734 7.051 1 96.31 117 ALA B N 1
ATOM 2359 C CA . ALA B 1 117 ? -2.076 13.469 7.152 1 96.31 117 ALA B CA 1
ATOM 2360 C C . ALA B 1 117 ? -2.031 12.703 5.832 1 96.31 117 ALA B C 1
ATOM 2362 O O . ALA B 1 117 ? -1.832 11.484 5.82 1 96.31 117 ALA B O 1
ATOM 2363 N N . ARG B 1 118 ? -2.189 13.414 4.75 1 97.88 118 ARG B N 1
ATOM 2364 C CA . ARG B 1 118 ? -2.201 12.797 3.426 1 97.88 118 ARG B CA 1
ATOM 2365 C C . ARG B 1 118 ? -0.82 12.273 3.057 1 97.88 118 ARG B C 1
ATOM 2367 O O . ARG B 1 118 ? -0.699 11.195 2.463 1 97.88 118 ARG B O 1
ATOM 2374 N N . ILE B 1 119 ? 0.2 12.992 3.43 1 98.5 119 ILE B N 1
ATOM 2375 C CA . ILE B 1 119 ? 1.563 12.547 3.162 1 98.5 119 ILE B CA 1
ATOM 2376 C C . ILE B 1 119 ? 1.882 11.32 4.016 1 98.5 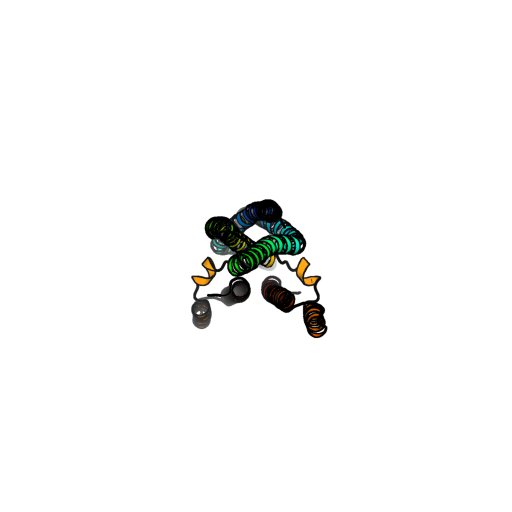119 ILE B C 1
ATOM 2378 O O . ILE B 1 119 ? 2.508 10.375 3.541 1 98.5 119 ILE B O 1
ATOM 2382 N N . LYS B 1 120 ? 1.431 11.32 5.215 1 97.56 120 LYS B N 1
ATOM 2383 C CA . LYS B 1 120 ? 1.629 10.156 6.074 1 97.56 120 LYS B CA 1
ATOM 2384 C C . LYS B 1 120 ? 0.969 8.914 5.484 1 97.56 120 LYS B C 1
ATOM 2386 O O . LYS B 1 120 ? 1.539 7.824 5.527 1 97.56 120 LYS B O 1
ATOM 2391 N N . TYR B 1 121 ? -0.187 9.141 4.984 1 98 121 TYR B N 1
ATOM 2392 C CA . TYR B 1 121 ? -0.914 8.023 4.391 1 98 121 TYR B CA 1
ATOM 2393 C C . TYR B 1 121 ? -0.137 7.422 3.225 1 98 121 TYR B C 1
ATOM 2395 O O . TYR B 1 121 ? 0.109 6.215 3.189 1 98 121 TYR B O 1
ATOM 2403 N N . VAL B 1 122 ? 0.27 8.297 2.256 1 98.5 122 VAL B N 1
ATOM 2404 C CA . VAL B 1 122 ? 0.927 7.762 1.067 1 98.5 122 VAL B CA 1
ATOM 2405 C C . VAL B 1 122 ? 2.299 7.203 1.44 1 98.5 122 VAL B C 1
ATOM 2407 O O . VAL B 1 122 ? 2.76 6.227 0.85 1 98.5 122 VAL B O 1
ATOM 2410 N N . TRP B 1 123 ? 2.926 7.805 2.389 1 98.5 123 TRP B N 1
ATOM 2411 C CA . TRP B 1 123 ? 4.195 7.285 2.887 1 98.5 123 TRP B CA 1
ATOM 2412 C C . TRP B 1 123 ? 4.023 5.879 3.451 1 98.5 123 TRP B C 1
ATOM 2414 O O . TRP B 1 123 ? 4.746 4.957 3.062 1 98.5 123 TRP B O 1
ATOM 2424 N N . ALA B 1 124 ? 3.074 5.703 4.309 1 98.19 124 ALA B N 1
ATOM 2425 C CA . ALA B 1 124 ? 2.826 4.41 4.938 1 98.19 124 ALA B CA 1
ATOM 2426 C C . ALA B 1 124 ? 2.547 3.334 3.891 1 98.19 124 ALA B C 1
ATOM 2428 O O . ALA B 1 124 ? 3.076 2.225 3.975 1 98.19 124 ALA B O 1
ATOM 2429 N N . ARG B 1 125 ? 1.769 3.746 2.945 1 98.06 125 ARG B N 1
ATOM 2430 C CA . ARG B 1 125 ? 1.376 2.803 1.904 1 98.06 125 ARG B CA 1
ATOM 2431 C C . ARG B 1 125 ? 2.561 2.445 1.014 1 98.06 125 ARG B C 1
ATOM 2433 O O . ARG B 1 125 ? 2.553 1.409 0.345 1 98.06 125 ARG B O 1
ATOM 2440 N N . SER B 1 126 ? 3.611 3.268 1.02 1 98.62 126 SER B N 1
ATOM 2441 C CA . SER B 1 126 ? 4.734 3.074 0.107 1 98.62 126 SER B CA 1
ATOM 2442 C C . SER B 1 126 ? 5.871 2.312 0.781 1 98.62 126 SER B C 1
ATOM 2444 O O . SER B 1 126 ? 6.902 2.051 0.16 1 98.62 126 SER B O 1
ATOM 2446 N N . LEU B 1 127 ? 5.711 1.993 2.059 1 98.19 127 LEU B N 1
ATOM 2447 C CA . LEU B 1 127 ? 6.777 1.287 2.762 1 98.19 127 LEU B CA 1
ATOM 2448 C C . LEU B 1 127 ? 6.953 -0.123 2.209 1 98.19 127 LEU B C 1
ATOM 2450 O O . LEU B 1 127 ? 5.973 -0.846 2.02 1 98.19 127 LEU B O 1
ATOM 2454 N N . THR B 1 128 ? 8.188 -0.465 1.92 1 97 128 THR B N 1
ATOM 2455 C CA . THR B 1 128 ? 8.508 -1.774 1.361 1 97 128 THR B CA 1
ATOM 2456 C C . THR B 1 128 ? 9.422 -2.557 2.303 1 97 128 THR B C 1
ATOM 2458 O O . THR B 1 128 ? 9.984 -1.992 3.244 1 97 128 THR B O 1
ATOM 2461 N N . ARG B 1 129 ? 9.531 -3.799 2.029 1 95.38 129 ARG B N 1
ATOM 2462 C CA . ARG B 1 129 ? 10.43 -4.633 2.814 1 95.38 129 ARG B CA 1
ATOM 2463 C C . ARG B 1 129 ? 11.867 -4.129 2.725 1 95.38 129 ARG B C 1
ATOM 2465 O O . ARG B 1 129 ? 12.586 -4.109 3.723 1 95.38 129 ARG B O 1
ATOM 2472 N N . GLU B 1 130 ? 12.266 -3.785 1.559 1 93.31 130 GLU B N 1
ATOM 2473 C CA . GLU B 1 130 ? 13.609 -3.275 1.343 1 93.31 130 GLU B CA 1
ATOM 2474 C C . GLU B 1 130 ? 13.898 -2.07 2.236 1 93.31 130 GLU B C 1
ATOM 2476 O O . GLU B 1 130 ? 14.977 -1.973 2.83 1 93.31 130 GLU B O 1
ATOM 2481 N N . LYS B 1 131 ? 12.938 -1.234 2.365 1 94 131 LYS B N 1
ATOM 2482 C CA . LYS B 1 131 ? 13.117 -0.031 3.172 1 94 131 LYS B CA 1
ATOM 2483 C C . LYS B 1 131 ? 13.055 -0.353 4.664 1 94 131 LYS B C 1
ATOM 2485 O O . LYS B 1 131 ? 13.883 0.12 5.441 1 94 131 LYS B O 1
ATOM 2490 N N . LEU B 1 132 ? 12.133 -1.197 5.059 1 96.31 132 LEU B N 1
ATOM 2491 C CA . LEU B 1 132 ? 11.898 -1.471 6.469 1 96.31 132 LEU B CA 1
ATOM 2492 C C . LEU B 1 132 ? 12.977 -2.391 7.035 1 96.31 132 LEU B C 1
ATOM 2494 O O . LEU B 1 132 ? 13.281 -2.338 8.227 1 96.31 132 LEU B O 1
ATOM 2498 N N . SER B 1 133 ? 13.547 -3.229 6.16 1 93.5 133 SER B N 1
ATOM 2499 C CA . SER B 1 133 ? 14.562 -4.168 6.617 1 93.5 133 SER B CA 1
ATOM 2500 C C . SER B 1 133 ? 15.828 -3.441 7.062 1 93.5 133 SER B C 1
ATOM 2502 O O . SER B 1 133 ? 16.656 -4.004 7.789 1 93.5 133 SER B O 1
ATOM 2504 N N . LYS B 1 134 ? 15.953 -2.17 6.625 1 93 134 LYS B N 1
ATOM 2505 C CA . LYS B 1 134 ? 17.141 -1.383 6.949 1 93 134 LYS B CA 1
ATOM 2506 C C . LYS B 1 134 ? 16.969 -0.654 8.281 1 93 134 LYS B C 1
ATOM 2508 O O . LYS B 1 134 ? 17.906 -0.031 8.781 1 93 134 LYS B O 1
ATOM 2513 N N . VAL B 1 135 ? 15.805 -0.757 8.805 1 92.88 135 VAL B N 1
ATOM 2514 C CA . VAL B 1 135 ? 15.508 -0.02 10.023 1 92.88 135 VAL B CA 1
ATOM 2515 C C . VAL B 1 135 ? 15.375 -0.991 11.195 1 92.88 135 VAL B C 1
ATOM 2517 O O . VAL B 1 135 ? 14.641 -1.978 11.117 1 92.88 135 VAL B O 1
ATOM 2520 N N . ASP B 1 136 ? 16.156 -0.864 12.188 1 94.81 136 ASP B N 1
ATOM 2521 C CA . ASP B 1 136 ? 15.938 -1.555 13.453 1 94.81 136 ASP B CA 1
ATOM 2522 C C . ASP B 1 136 ? 14.844 -0.866 14.273 1 94.81 136 ASP B C 1
ATOM 2524 O O . ASP B 1 136 ? 15.125 0.057 15.039 1 94.81 136 ASP B O 1
ATOM 2528 N N . LEU B 1 137 ? 13.617 -1.34 14.133 1 94 137 LEU B N 1
ATOM 2529 C CA . LEU B 1 137 ? 12.438 -0.687 14.695 1 94 137 LEU B CA 1
ATOM 2530 C C . LEU B 1 137 ? 12.484 -0.718 16.219 1 94 137 LEU B C 1
ATOM 2532 O O . LEU B 1 137 ? 12.016 0.213 16.875 1 94 137 LEU B O 1
ATOM 2536 N N . VAL B 1 138 ? 13.07 -1.747 16.812 1 93.44 138 VAL B N 1
ATOM 2537 C CA . VAL B 1 138 ? 13.195 -1.867 18.266 1 93.44 138 VAL B CA 1
ATOM 2538 C C . VAL B 1 138 ? 14.164 -0.81 18.781 1 93.44 138 VAL B C 1
ATOM 2540 O O . VAL B 1 138 ? 13.852 -0.1 19.75 1 93.44 138 VAL B O 1
ATOM 2543 N N . ALA B 1 139 ? 15.266 -0.688 18.141 1 96.06 139 ALA B N 1
ATOM 2544 C CA . ALA B 1 139 ? 16.25 0.315 18.531 1 96.06 139 ALA B CA 1
ATOM 2545 C C . ALA B 1 139 ? 15.711 1.727 18.344 1 96.06 139 ALA B C 1
ATOM 2547 O O . ALA B 1 139 ? 15.945 2.607 19.172 1 96.06 139 ALA B O 1
ATOM 2548 N N . LEU B 1 140 ? 15.016 1.97 17.219 1 95.88 140 LEU B N 1
ATOM 2549 C CA . LEU B 1 140 ? 14.438 3.277 16.938 1 95.88 140 LEU B CA 1
ATOM 2550 C C . LEU B 1 140 ? 13.438 3.672 18.016 1 95.88 140 LEU B C 1
ATOM 2552 O O . LEU B 1 140 ? 13.438 4.812 18.484 1 95.88 140 LEU B O 1
ATOM 2556 N N . GLU B 1 141 ? 12.602 2.75 18.406 1 96.12 141 GLU B N 1
ATOM 2557 C CA . GLU B 1 141 ? 11.617 3.012 19.453 1 96.12 141 GLU B CA 1
ATOM 2558 C C . GLU B 1 141 ? 12.297 3.4 20.766 1 96.12 141 GLU B C 1
ATOM 2560 O O . GLU B 1 141 ? 11.883 4.359 21.422 1 96.12 141 GLU B O 1
ATOM 2565 N N . LYS B 1 142 ? 13.328 2.693 21.094 1 97.12 142 LYS B N 1
ATOM 2566 C CA . LYS B 1 142 ? 14.078 2.996 22.312 1 97.12 142 LYS B CA 1
ATOM 2567 C C . LYS B 1 142 ? 14.719 4.379 22.234 1 97.12 142 LYS B C 1
ATOM 2569 O O . LYS B 1 142 ? 14.711 5.129 23.203 1 97.12 142 LYS B O 1
ATOM 2574 N N . ARG B 1 143 ? 15.266 4.688 21.094 1 97.38 143 ARG B N 1
ATOM 2575 C CA . ARG B 1 143 ? 15.891 5.992 20.891 1 97.38 143 ARG B CA 1
ATOM 2576 C C . ARG B 1 143 ? 14.875 7.117 21.062 1 97.38 143 ARG B C 1
ATOM 2578 O O . ARG B 1 143 ? 15.188 8.156 21.672 1 97.38 143 ARG B O 1
ATOM 2585 N N . VAL B 1 144 ? 13.664 6.902 20.578 1 97.62 144 VAL B N 1
ATOM 2586 C CA . VAL B 1 144 ? 12.609 7.902 20.688 1 97.62 144 VAL B CA 1
ATOM 2587 C C . VAL B 1 144 ? 12.203 8.055 22.156 1 97.62 144 VAL B C 1
ATOM 2589 O O . VAL B 1 144 ? 12.047 9.18 22.641 1 97.62 144 VAL B O 1
ATOM 2592 N N . GLU B 1 145 ? 12.117 6.961 22.875 1 97.75 145 GLU B N 1
ATOM 2593 C CA . GLU B 1 145 ? 11.781 6.992 24.297 1 97.75 145 GLU B CA 1
ATOM 2594 C C . GLU B 1 145 ? 12.859 7.707 25.109 1 97.75 145 GLU B C 1
ATOM 2596 O O . GLU B 1 145 ? 12.555 8.539 25.969 1 97.75 145 GLU B O 1
ATOM 2601 N N . ASP B 1 146 ? 14.062 7.406 24.812 1 98.06 146 ASP B N 1
ATOM 2602 C CA . ASP B 1 146 ? 15.188 8.023 25.516 1 98.06 146 ASP B CA 1
ATOM 2603 C C . ASP B 1 146 ? 15.25 9.523 25.234 1 98.06 146 ASP B C 1
ATOM 2605 O O . ASP B 1 146 ? 15.508 10.32 26.141 1 98.06 146 ASP B O 1
ATOM 2609 N N . ALA B 1 147 ? 15.047 9.852 23.953 1 97.5 147 ALA B N 1
ATOM 2610 C CA . ALA B 1 147 ? 15.086 11.266 23.578 1 97.5 147 ALA B CA 1
ATOM 2611 C C . ALA B 1 147 ? 14 12.055 24.297 1 97.5 147 ALA B C 1
ATOM 2613 O O . ALA B 1 147 ? 14.234 13.188 24.734 1 97.5 147 ALA B O 1
ATOM 2614 N N . TYR B 1 148 ? 12.836 11.438 24.469 1 97.5 148 TYR B N 1
ATOM 2615 C CA . TYR B 1 148 ? 11.742 12.102 25.172 1 97.5 148 TYR B CA 1
ATOM 2616 C C . TYR B 1 148 ? 12.039 12.219 26.656 1 97.5 148 TYR B C 1
ATOM 2618 O O . TYR B 1 148 ? 11.844 13.281 27.266 1 97.5 148 TYR B O 1
ATOM 2626 N N . ALA B 1 149 ? 12.531 11.195 27.281 1 97.62 149 ALA B N 1
ATOM 2627 C CA . ALA B 1 149 ? 12.875 11.18 28.703 1 97.62 149 ALA B CA 1
ATOM 2628 C C . ALA B 1 149 ? 13.961 12.211 29.016 1 97.62 149 ALA B C 1
ATOM 2630 O O . ALA B 1 149 ? 13.961 12.805 30.094 1 97.62 149 ALA B O 1
ATOM 2631 N N . ALA B 1 150 ? 14.859 12.461 28.062 1 97.62 150 ALA B N 1
ATOM 2632 C CA . ALA B 1 150 ? 15.961 13.398 28.234 1 97.62 150 ALA B CA 1
ATOM 2633 C C . ALA B 1 150 ? 15.508 14.828 27.953 1 97.62 150 ALA B C 1
ATOM 2635 O O . ALA B 1 150 ? 16.281 15.773 28.125 1 97.62 150 ALA B O 1
ATOM 2636 N N . GLY B 1 151 ? 14.336 14.914 27.422 1 96.5 151 GLY B N 1
ATOM 2637 C CA . GLY B 1 151 ? 13.82 16.234 27.094 1 96.5 151 GLY B CA 1
ATOM 2638 C C . GLY B 1 151 ? 14.352 16.781 25.781 1 96.5 151 GLY B C 1
ATOM 2639 O O . GLY B 1 151 ? 14.289 17.984 25.531 1 96.5 151 GLY B O 1
ATOM 2640 N N . ALA B 1 152 ? 14.945 15.883 24.984 1 96.75 152 ALA B N 1
ATOM 2641 C CA . ALA B 1 152 ? 15.539 16.281 23.719 1 96.75 152 ALA B CA 1
ATOM 2642 C C . ALA B 1 152 ? 14.469 16.547 22.656 1 96.75 152 ALA B C 1
ATOM 2644 O O . ALA B 1 152 ? 14.727 17.219 21.656 1 96.75 152 ALA B O 1
ATOM 2645 N N . ILE B 1 153 ? 13.234 15.914 22.719 1 95.5 153 ILE B N 1
ATOM 2646 C CA . ILE B 1 153 ? 12.102 16.156 21.828 1 95.5 153 ILE B CA 1
ATOM 2647 C C . ILE B 1 153 ? 10.859 16.469 22.656 1 95.5 153 ILE B C 1
ATOM 2649 O O . ILE B 1 153 ? 10.75 16.047 23.812 1 95.5 153 ILE B O 1
ATOM 2653 N N . ASP B 1 154 ? 10.031 17.234 22.109 1 94.12 154 ASP B N 1
ATOM 2654 C CA . ASP B 1 154 ? 8.82 17.609 22.844 1 94.12 154 ASP B CA 1
ATOM 2655 C C . ASP B 1 154 ? 7.719 16.562 22.641 1 94.12 154 ASP B C 1
ATOM 2657 O O . ASP B 1 154 ? 7.938 15.539 21.984 1 94.12 154 ASP B O 1
ATOM 2661 N N . GLN B 1 155 ? 6.613 16.797 23.297 1 95.44 155 GLN B N 1
ATOM 2662 C CA . GLN B 1 155 ? 5.508 15.852 23.297 1 95.44 155 GLN B CA 1
ATOM 2663 C C . GLN B 1 155 ? 4.961 15.648 21.891 1 95.44 155 GLN B C 1
ATOM 2665 O O . GLN B 1 155 ? 4.59 14.531 21.516 1 95.44 155 GLN B O 1
ATOM 2670 N N . ASP B 1 156 ? 4.914 16.641 21.047 1 90.81 156 ASP B N 1
ATOM 2671 C CA . ASP B 1 156 ? 4.383 16.562 19.688 1 90.81 156 ASP B CA 1
ATOM 2672 C C . ASP B 1 156 ? 5.285 15.695 18.812 1 90.81 156 ASP B C 1
ATOM 2674 O O . ASP B 1 156 ? 4.805 14.836 18.078 1 90.81 156 ASP B O 1
ATOM 2678 N N . ALA B 1 157 ? 6.566 16.031 18.906 1 92.69 157 ALA B N 1
ATOM 2679 C CA . ALA B 1 157 ? 7.531 15.234 18.141 1 92.69 157 ALA B CA 1
ATOM 2680 C C . ALA B 1 157 ? 7.5 13.766 18.578 1 92.69 157 ALA B C 1
ATOM 2682 O O . ALA B 1 157 ? 7.562 12.867 17.734 1 92.69 157 ALA B O 1
ATOM 2683 N N . TYR B 1 158 ? 7.387 13.539 19.906 1 96.56 158 TYR B N 1
ATOM 2684 C CA . TYR B 1 158 ? 7.316 12.188 20.438 1 96.56 158 TYR B CA 1
ATOM 2685 C C . TYR B 1 158 ? 6.105 11.438 19.891 1 96.56 158 TYR B C 1
ATOM 2687 O O . TYR B 1 158 ? 6.23 10.312 19.406 1 96.56 158 TYR B O 1
ATOM 2695 N N . ALA B 1 159 ? 4.938 12.039 19.938 1 94.69 159 ALA B N 1
ATOM 2696 C CA . ALA B 1 159 ? 3.697 11.43 19.453 1 94.69 159 ALA B CA 1
ATOM 2697 C C . ALA B 1 159 ? 3.797 11.086 17.969 1 94.69 159 ALA B C 1
ATOM 2699 O O . ALA B 1 159 ? 3.35 10.016 17.547 1 94.69 159 ALA B O 1
ATOM 2700 N N . LYS B 1 160 ? 4.379 11.969 17.188 1 93.12 160 LYS B N 1
ATOM 2701 C CA . LYS B 1 160 ? 4.539 11.758 15.758 1 93.12 160 LYS B CA 1
ATOM 2702 C C . LYS B 1 160 ? 5.441 10.562 15.477 1 93.12 160 LYS B C 1
ATOM 2704 O O . LYS B 1 160 ? 5.094 9.688 14.68 1 93.12 160 LYS B O 1
ATOM 2709 N N . LEU B 1 161 ? 6.562 10.547 16.141 1 95.81 161 LEU B N 1
ATOM 2710 C CA . LEU B 1 161 ? 7.531 9.477 15.898 1 95.81 161 LEU B CA 1
ATOM 2711 C C . LEU B 1 161 ? 6.973 8.133 16.344 1 95.81 161 LEU B C 1
ATOM 2713 O O . LEU B 1 161 ? 7.164 7.121 15.664 1 95.81 161 LEU B O 1
ATOM 2717 N N . LYS B 1 162 ? 6.285 8.141 17.484 1 95.88 162 LYS B N 1
ATOM 2718 C CA . LYS B 1 162 ? 5.672 6.906 17.969 1 95.88 162 LYS B CA 1
ATOM 2719 C C . LYS B 1 162 ? 4.625 6.387 17 1 95.88 162 LYS B C 1
ATOM 2721 O O . LYS B 1 162 ? 4.539 5.184 16.75 1 95.88 162 LYS B O 1
ATOM 2726 N N . SER B 1 163 ? 3.891 7.27 16.484 1 94.88 163 SER B N 1
ATOM 2727 C CA . SER B 1 163 ? 2.879 6.902 15.508 1 94.88 163 SER B CA 1
ATOM 2728 C C . SER B 1 163 ? 3.52 6.328 14.242 1 94.88 163 SER B C 1
ATOM 2730 O O . SER B 1 163 ? 3.037 5.336 13.695 1 94.88 163 SER B O 1
ATOM 2732 N N . GLU B 1 164 ? 4.578 6.941 13.766 1 96.19 164 GLU B N 1
ATOM 2733 C CA . GLU B 1 164 ? 5.262 6.473 12.562 1 96.19 164 GLU B CA 1
ATOM 2734 C C . GLU B 1 164 ? 5.871 5.09 12.781 1 96.19 164 GLU B C 1
ATOM 2736 O O . GLU B 1 164 ? 5.832 4.242 11.891 1 96.19 164 GLU B O 1
ATOM 2741 N N . ILE B 1 165 ? 6.387 4.91 13.984 1 97.56 165 ILE B N 1
ATOM 2742 C CA . ILE B 1 165 ? 6.957 3.609 14.305 1 97.56 165 ILE B CA 1
ATOM 2743 C C . ILE B 1 165 ? 5.852 2.553 14.336 1 97.56 165 ILE B C 1
ATOM 2745 O O . ILE B 1 165 ? 6.039 1.438 13.836 1 97.56 165 ILE B O 1
ATOM 2749 N N . ALA B 1 166 ? 4.711 2.918 14.914 1 96.5 166 ALA B N 1
ATOM 2750 C CA . ALA B 1 166 ? 3.574 2.002 14.93 1 96.5 166 ALA B CA 1
ATOM 2751 C C . ALA B 1 166 ? 3.152 1.622 13.516 1 96.5 166 ALA B C 1
ATOM 2753 O O . ALA B 1 166 ? 2.836 0.461 13.25 1 96.5 166 ALA B O 1
ATOM 2754 N N . VAL B 1 167 ? 3.188 2.562 12.648 1 97 167 VAL B N 1
ATOM 2755 C CA . VAL B 1 167 ? 2.84 2.322 11.25 1 97 167 VAL B CA 1
ATOM 2756 C C . VAL B 1 167 ? 3.854 1.365 10.625 1 97 167 VAL B C 1
ATOM 2758 O O . VAL B 1 167 ? 3.473 0.397 9.961 1 97 167 VAL B O 1
ATOM 2761 N N . MET B 1 168 ? 5.109 1.609 10.812 1 98 168 MET B N 1
ATOM 2762 C CA . MET B 1 168 ? 6.16 0.774 10.234 1 98 168 MET B CA 1
ATOM 2763 C C . MET B 1 168 ? 6.047 -0.664 10.727 1 98 168 MET B C 1
ATOM 2765 O O . MET B 1 168 ? 6.203 -1.606 9.953 1 98 168 MET B O 1
ATOM 2769 N N . LYS B 1 169 ? 5.719 -0.806 11.992 1 97 169 LYS B N 1
ATOM 2770 C CA . LYS B 1 169 ? 5.562 -2.143 12.562 1 97 169 LYS B CA 1
ATOM 2771 C C . LYS B 1 169 ? 4.363 -2.861 11.945 1 97 169 LYS B C 1
ATOM 2773 O O . LYS B 1 169 ? 4.445 -4.047 11.617 1 97 169 LYS B O 1
ATOM 2778 N N . ALA B 1 170 ? 3.289 -2.141 11.852 1 96.75 170 ALA B N 1
ATOM 2779 C CA . ALA B 1 170 ? 2.08 -2.732 11.289 1 96.75 170 ALA B CA 1
ATOM 2780 C C . ALA B 1 170 ? 2.293 -3.125 9.828 1 96.75 170 ALA B C 1
ATOM 2782 O O . ALA B 1 170 ? 1.856 -4.191 9.391 1 96.75 170 ALA B O 1
ATOM 2783 N N . VAL B 1 171 ? 2.967 -2.279 9.055 1 97.56 171 VAL B N 1
ATOM 2784 C CA . VAL B 1 171 ? 3.242 -2.582 7.656 1 97.56 171 VAL B CA 1
ATOM 2785 C C . VAL B 1 171 ? 4.188 -3.775 7.562 1 97.56 171 VAL B C 1
ATOM 2787 O O . VAL B 1 171 ? 4.035 -4.629 6.684 1 97.56 171 VAL B O 1
ATOM 2790 N N . TRP B 1 172 ? 5.129 -3.836 8.438 1 96.12 172 TRP B N 1
ATOM 2791 C CA . TRP B 1 172 ? 6.051 -4.969 8.469 1 96.12 172 TRP B CA 1
ATOM 2792 C C . TRP B 1 172 ? 5.297 -6.281 8.648 1 96.12 172 TRP B C 1
ATOM 2794 O O . TRP B 1 172 ? 5.633 -7.289 8.023 1 96.12 172 TRP B O 1
ATOM 2804 N N . GLU B 1 173 ? 4.32 -6.246 9.477 1 94.88 173 GLU B N 1
ATOM 2805 C CA . GLU B 1 173 ? 3.508 -7.441 9.695 1 94.88 173 GLU B CA 1
ATOM 2806 C C . GLU B 1 173 ? 2.805 -7.871 8.414 1 94.88 173 GLU B C 1
ATOM 2808 O O . GLU B 1 173 ? 2.773 -9.062 8.086 1 94.88 173 GLU B O 1
ATOM 2813 N N . VAL B 1 174 ? 2.252 -6.953 7.742 1 96.25 174 VAL B N 1
ATOM 2814 C CA . VAL B 1 174 ? 1.597 -7.25 6.473 1 96.25 174 VAL B CA 1
ATOM 2815 C C . VAL B 1 174 ? 2.598 -7.887 5.512 1 96.25 174 VAL B C 1
ATOM 2817 O O . VAL B 1 174 ? 2.307 -8.914 4.891 1 96.25 174 VAL B O 1
ATOM 2820 N N . LEU B 1 175 ? 3.805 -7.289 5.414 1 96.75 175 LEU B N 1
ATOM 2821 C CA . LEU B 1 175 ? 4.824 -7.738 4.473 1 96.75 175 LEU B CA 1
ATOM 2822 C C . LEU B 1 175 ? 5.324 -9.133 4.84 1 96.75 175 LEU B C 1
ATOM 2824 O O . LEU B 1 175 ? 5.672 -9.922 3.963 1 96.75 175 LEU B O 1
ATOM 2828 N N . ASN B 1 176 ? 5.285 -9.469 6.102 1 94.69 176 ASN B N 1
ATOM 2829 C CA . ASN B 1 176 ? 5.688 -10.797 6.543 1 94.69 176 ASN B CA 1
ATOM 2830 C C . ASN B 1 176 ? 4.68 -11.859 6.109 1 94.69 176 ASN B C 1
ATOM 2832 O O . ASN B 1 176 ? 5.051 -13.008 5.855 1 94.69 176 ASN B O 1
ATOM 2836 N N . ILE B 1 177 ? 3.43 -11.477 6.039 1 94.75 177 ILE B N 1
ATOM 2837 C CA . ILE B 1 177 ? 2.408 -12.414 5.57 1 94.75 177 ILE B CA 1
ATOM 2838 C C . ILE B 1 177 ? 2.564 -12.633 4.066 1 94.75 177 ILE B C 1
ATOM 2840 O O . ILE B 1 177 ? 2.459 -13.766 3.588 1 94.75 177 ILE B O 1
ATOM 2844 N N . LEU B 1 178 ? 2.854 -11.578 3.309 1 94.06 178 LEU B N 1
ATOM 2845 C CA . LEU B 1 178 ? 2.895 -11.602 1.851 1 94.06 178 LEU B CA 1
ATOM 2846 C C . LEU B 1 178 ? 4.164 -12.289 1.354 1 94.06 178 LEU B C 1
ATOM 2848 O O . LEU B 1 178 ? 4.16 -12.93 0.304 1 94.06 178 LEU B O 1
ATOM 2852 N N . GLU B 1 179 ? 5.199 -11.93 2.031 1 86.56 179 GLU B N 1
ATOM 2853 C CA . GLU B 1 179 ? 6.508 -12.469 1.685 1 86.56 179 GLU B CA 1
ATOM 2854 C C . GLU B 1 179 ? 7.117 -13.234 2.854 1 86.56 179 GLU B C 1
ATOM 2856 O O . GLU B 1 179 ? 8.07 -12.766 3.484 1 86.56 179 GLU B O 1
ATOM 2861 N N . PRO B 1 180 ? 6.586 -14.453 3.023 1 70.56 180 PRO B N 1
ATOM 2862 C CA . PRO B 1 180 ? 7.148 -15.156 4.176 1 70.56 180 PRO B CA 1
ATOM 2863 C C . PRO B 1 180 ? 8.633 -15.484 4 1 70.56 180 PRO B C 1
ATOM 2865 O O . PRO B 1 180 ? 9.086 -15.719 2.879 1 70.56 180 PRO B O 1
ATOM 2868 N N . SER B 1 181 ? 9.469 -15.023 4.969 1 58.12 181 SER B N 1
ATOM 2869 C CA . SER B 1 181 ? 10.898 -15.328 4.941 1 58.12 181 SER B CA 1
ATOM 2870 C C . SER B 1 181 ? 11.133 -16.812 4.676 1 58.12 181 SER B C 1
ATOM 2872 O O . SER B 1 181 ? 10.406 -17.672 5.184 1 58.12 181 SER B O 1
ATOM 2874 N N . PRO B 1 182 ? 12.188 -17.078 3.721 1 53.22 182 PRO B N 1
ATOM 2875 C CA . PRO B 1 182 ? 12.555 -18.484 3.516 1 53.22 182 PRO B CA 1
ATOM 2876 C C . PRO B 1 182 ? 12.828 -19.219 4.824 1 53.22 182 PRO B C 1
ATOM 2878 O O . PRO B 1 182 ? 13.195 -18.594 5.824 1 53.22 182 PRO B O 1
#

Foldseek 3Di:
DDPVVVVVVVVVVVVVVVVVVVVVVVVVVVLVVLLVVLVVVVVVCVVCLVVLVVVLVVLVVVLVVLVVVLVVLVVCVVVVNDDPVVNVVSNVVSVVSSVVSVVVSVVSVVVSVVVVVVSLVSNLVSDDCVNLVPDPLVVQLVVLVVCVVVVVDDPVVSVVSVVSSVSSVVSVVVNCVVDPDD/DDPVVVVVVVVVVVVVVVVVVVVVVVVVVVLVVLLVVLVVVVVVCVVCLVVLVVVLVVLVVVLVVLVVVLVVLVVCVVVVNDDPVVNVVSNVVSVVSSVVSVVVSVVSVVVSVVVVVVSLVSNLVSDDCVNLVPDPLVVQLVVLVVCVVVVVDDPVVSVVSVVSSVSSVVVVVVNCVVDPDD